Protein AF-T2IRB4-F1 (afdb_monomer_lite)

Structure (mmCIF, N/CA/C/O backbone):
data_AF-T2IRB4-F1
#
_entry.id   AF-T2IRB4-F1
#
loop_
_atom_site.group_PDB
_atom_site.id
_atom_site.type_symbol
_atom_site.label_atom_id
_atom_site.label_alt_id
_atom_site.label_comp_id
_atom_site.label_asym_id
_atom_site.label_entity_id
_atom_site.label_seq_id
_atom_site.pdbx_PDB_ins_code
_atom_site.Cartn_x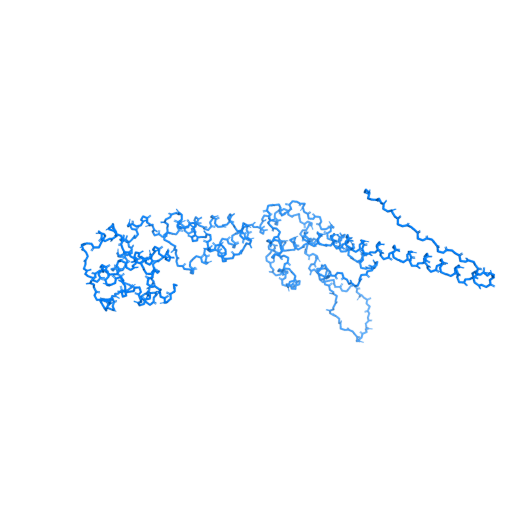
_atom_site.Cartn_y
_atom_site.Cartn_z
_atom_site.occupancy
_atom_site.B_iso_or_equiv
_atom_site.auth_seq_id
_atom_site.auth_comp_id
_atom_site.auth_asym_id
_atom_site.auth_atom_id
_atom_site.pdbx_PDB_model_num
ATOM 1 N N . MET A 1 1 ? -8.806 -12.813 15.612 1.00 79.44 1 MET A N 1
ATOM 2 C CA . MET A 1 1 ? -8.372 -13.465 16.869 1.00 79.44 1 MET A CA 1
ATOM 3 C C . MET A 1 1 ? -8.495 -14.981 16.727 1.00 79.44 1 MET A C 1
ATOM 5 O O . MET A 1 1 ? -9.442 -15.431 16.086 1.00 79.44 1 MET A O 1
ATOM 9 N N . LYS A 1 2 ? -7.554 -15.756 17.284 1.00 84.56 2 LYS A N 1
ATOM 10 C CA . LYS A 1 2 ? -7.584 -17.233 17.298 1.00 84.56 2 LYS A CA 1
ATOM 11 C C . LYS A 1 2 ? -8.842 -17.735 18.023 1.00 84.56 2 LYS A C 1
ATOM 13 O O . LYS A 1 2 ? -9.267 -17.125 19.005 1.00 84.56 2 LYS A O 1
ATOM 18 N N . ARG A 1 3 ? -9.457 -18.814 17.524 1.00 83.25 3 ARG A N 1
ATOM 19 C CA . ARG A 1 3 ? -10.694 -19.387 18.093 1.00 83.25 3 ARG A CA 1
ATOM 20 C C . ARG A 1 3 ? -10.444 -20.410 19.197 1.00 83.25 3 ARG A C 1
ATOM 22 O O . ARG A 1 3 ? -11.225 -20.433 20.138 1.00 83.25 3 ARG A O 1
ATOM 29 N N . ASN A 1 4 ? -9.359 -21.172 19.096 1.00 85.19 4 ASN A N 1
ATOM 30 C CA . ASN A 1 4 ? -9.004 -22.223 20.047 1.00 85.19 4 ASN A CA 1
ATOM 31 C C . ASN A 1 4 ? -7.790 -21.768 20.852 1.00 85.19 4 ASN A C 1
ATOM 33 O O . ASN A 1 4 ? -6.788 -21.380 20.248 1.00 85.19 4 ASN A O 1
ATOM 37 N N . TRP A 1 5 ? -7.875 -21.812 22.176 1.00 90.62 5 TRP A N 1
ATOM 38 C CA . TRP A 1 5 ? -6.824 -21.319 23.066 1.00 90.62 5 TRP A CA 1
ATOM 39 C C . TRP A 1 5 ? -6.248 -22.446 23.908 1.00 90.62 5 TRP A C 1
ATOM 41 O O . TRP A 1 5 ? -6.998 -23.259 24.444 1.00 90.62 5 TRP A O 1
ATOM 51 N N . GLN A 1 6 ? -4.922 -22.488 24.034 1.00 90.25 6 GLN A N 1
ATOM 52 C CA . GLN A 1 6 ? -4.288 -23.408 24.976 1.00 90.25 6 GLN A CA 1
ATOM 53 C C . GLN A 1 6 ? -4.343 -22.832 26.401 1.00 90.25 6 GLN A C 1
ATOM 55 O O . GLN A 1 6 ? -4.357 -21.608 26.559 1.00 90.25 6 GLN A O 1
ATOM 60 N N . PRO A 1 7 ? -4.361 -23.674 27.452 1.00 88.06 7 PRO A N 1
ATOM 61 C CA . PRO A 1 7 ? -4.418 -23.201 28.837 1.00 88.06 7 PRO A CA 1
ATOM 62 C C . PRO A 1 7 ? -3.296 -22.218 29.198 1.00 88.06 7 PRO A C 1
ATOM 64 O O . PRO A 1 7 ? -3.544 -21.227 29.878 1.00 88.06 7 PRO A O 1
ATOM 67 N N . GLU A 1 8 ? -2.083 -22.455 28.701 1.00 90.69 8 GLU A N 1
ATOM 68 C CA . GLU A 1 8 ? -0.916 -21.589 28.918 1.00 90.69 8 GLU A CA 1
ATOM 69 C C . GLU A 1 8 ? -1.112 -20.199 28.290 1.00 90.69 8 GLU A C 1
ATOM 71 O O . GLU A 1 8 ? -0.920 -19.188 28.963 1.00 90.69 8 GLU A O 1
ATOM 76 N N . GLU A 1 9 ? -1.608 -20.138 27.046 1.00 89.69 9 GLU A N 1
ATOM 77 C CA . GLU A 1 9 ? -1.926 -18.879 26.348 1.00 89.69 9 GLU A CA 1
ATOM 78 C C . GLU A 1 9 ? -3.025 -18.082 27.085 1.00 89.69 9 GLU A C 1
ATOM 80 O O . GLU A 1 9 ? -3.014 -16.847 27.106 1.00 89.69 9 GLU A O 1
ATOM 85 N N . LEU A 1 10 ? -3.996 -18.779 27.694 1.00 90.81 10 LEU A N 1
ATOM 86 C CA . LEU A 1 10 ? -5.039 -18.150 28.512 1.00 90.81 10 LEU A CA 1
ATOM 87 C C . LEU A 1 10 ? -4.451 -17.512 29.770 1.00 90.81 10 LEU A C 1
ATOM 89 O O . LEU A 1 10 ? -4.799 -16.378 30.101 1.00 90.81 10 LEU A O 1
ATOM 93 N N . ILE A 1 11 ? -3.543 -18.214 30.444 1.00 91.38 11 ILE A N 1
ATOM 94 C CA . ILE A 1 11 ? -2.876 -17.700 31.640 1.00 91.38 11 ILE A CA 1
ATOM 95 C C . ILE A 1 11 ? -2.035 -16.468 31.292 1.00 91.38 11 ILE A C 1
ATOM 97 O O . ILE A 1 11 ? -2.128 -15.457 31.989 1.00 91.38 11 ILE A O 1
ATOM 101 N N . GLU A 1 12 ? -1.271 -16.513 30.203 1.00 91.12 12 GLU A N 1
ATOM 102 C CA . GLU A 1 12 ? -0.386 -15.417 29.808 1.00 91.12 12 GLU A CA 1
ATOM 103 C C . GLU A 1 12 ? -1.153 -14.139 29.435 1.00 91.12 12 GLU A C 1
ATOM 105 O O . GLU A 1 12 ? -0.808 -13.044 29.882 1.00 91.12 12 GLU A O 1
ATOM 110 N N . HIS A 1 13 ? -2.216 -14.258 28.634 1.00 91.75 13 HIS A N 1
ATOM 111 C CA . HIS A 1 13 ? -2.860 -13.087 28.028 1.00 91.75 13 HIS A CA 1
ATOM 112 C C . HIS A 1 13 ? -4.183 -12.667 28.683 1.00 91.75 13 HIS A C 1
ATOM 114 O O . HIS A 1 13 ? -4.606 -11.522 28.513 1.00 91.75 13 HIS A O 1
ATOM 120 N N . TRP A 1 14 ? -4.851 -13.552 29.431 1.00 93.12 14 TRP A N 1
ATOM 121 C CA . TRP A 1 14 ? -6.215 -13.316 29.931 1.00 93.12 14 TRP A CA 1
ATOM 122 C C . TRP A 1 14 ? -6.328 -13.278 31.456 1.00 93.12 14 TRP A C 1
ATOM 124 O O . TRP A 1 14 ? -7.401 -12.957 31.975 1.00 93.12 14 TRP A O 1
ATOM 134 N N . THR A 1 15 ? -5.237 -13.528 32.184 1.00 93.50 15 THR A N 1
ATOM 135 C CA . THR A 1 15 ? -5.197 -13.360 33.644 1.00 93.50 15 THR A CA 1
ATOM 136 C C . THR A 1 15 ? -5.233 -11.883 34.023 1.00 93.50 15 THR A C 1
ATOM 138 O O . THR A 1 15 ? -4.501 -11.066 33.461 1.00 93.50 15 THR A O 1
ATOM 141 N N . LEU A 1 16 ? -6.089 -11.532 34.985 1.00 93.19 16 LEU A N 1
ATOM 142 C CA . LEU A 1 16 ? -6.222 -10.169 35.500 1.00 93.19 16 LEU A CA 1
ATOM 143 C C . LEU A 1 16 ? -5.198 -9.906 36.609 1.00 93.19 16 LEU A C 1
ATOM 145 O O . LEU A 1 16 ? -5.110 -10.681 37.561 1.00 93.19 16 LEU A O 1
ATOM 149 N N . ILE A 1 17 ? -4.470 -8.796 36.513 1.00 93.50 17 ILE A N 1
ATOM 150 C CA . ILE A 1 17 ? -3.547 -8.349 37.571 1.00 93.50 17 ILE A CA 1
ATOM 151 C C . ILE A 1 17 ? -4.295 -7.534 38.648 1.00 93.50 17 ILE A C 1
ATOM 153 O O . ILE A 1 17 ? -5.414 -7.075 38.398 1.00 93.50 17 ILE A O 1
ATOM 157 N N . PRO A 1 18 ? -3.712 -7.305 39.843 1.00 92.69 18 PRO A N 1
ATOM 158 C CA . PRO A 1 18 ? -4.410 -6.639 40.949 1.00 92.69 18 PRO A CA 1
ATOM 159 C C . PRO A 1 18 ? -5.009 -5.270 40.596 1.00 92.69 18 PRO A C 1
ATOM 161 O O . PRO A 1 18 ? -6.177 -5.020 40.879 1.00 92.69 18 PRO A O 1
ATOM 164 N N . THR A 1 19 ? -4.267 -4.425 39.877 1.00 93.19 19 THR A N 1
ATOM 165 C CA . THR A 1 19 ? -4.744 -3.096 39.450 1.00 93.19 19 THR A CA 1
ATOM 166 C C . THR A 1 19 ? -5.935 -3.168 38.488 1.00 93.19 19 THR A C 1
ATOM 168 O O . THR A 1 19 ? -6.796 -2.289 38.481 1.00 93.19 19 THR A O 1
ATOM 171 N N . GLU A 1 20 ? -6.025 -4.230 37.686 1.00 93.81 20 GLU A N 1
ATOM 172 C CA . GLU A 1 20 ? -7.163 -4.476 36.798 1.00 93.81 20 GLU A CA 1
ATOM 173 C C . GLU A 1 20 ? -8.372 -5.006 37.572 1.00 93.81 20 GLU A C 1
ATOM 175 O O . GLU A 1 20 ? -9.506 -4.688 37.224 1.00 93.81 20 GLU A O 1
ATOM 180 N N . LEU A 1 21 ? -8.159 -5.784 38.638 1.00 92.00 21 LEU A N 1
ATOM 181 C CA . LEU A 1 21 ? -9.235 -6.215 39.535 1.00 92.00 21 LEU A CA 1
ATOM 182 C C . LEU A 1 21 ? -9.823 -5.030 40.311 1.00 92.00 21 LEU A C 1
ATOM 184 O O . LEU A 1 21 ? -11.048 -4.952 40.467 1.00 92.00 21 LEU A O 1
ATOM 188 N N . ASP A 1 22 ? -8.987 -4.071 40.714 1.00 91.94 22 ASP A N 1
ATOM 189 C CA . ASP A 1 22 ? -9.421 -2.843 41.388 1.00 91.94 22 ASP A CA 1
ATOM 190 C C . ASP A 1 22 ? -10.411 -2.039 40.535 1.00 91.94 22 ASP A C 1
ATOM 192 O O . ASP A 1 22 ? -11.426 -1.557 41.054 1.00 91.94 22 ASP A O 1
ATOM 196 N N . LEU A 1 23 ? -10.207 -2.002 39.209 1.00 91.75 23 LEU A N 1
ATOM 197 C CA . LEU A 1 23 ? -11.120 -1.382 38.236 1.00 91.75 23 LEU A CA 1
ATOM 198 C C . LEU A 1 23 ? -12.553 -1.955 38.305 1.00 91.75 23 LEU A C 1
ATOM 200 O O . LEU A 1 23 ? -13.530 -1.277 37.962 1.00 91.75 23 LEU A O 1
ATOM 204 N N . LEU A 1 24 ? -12.702 -3.207 38.749 1.00 92.44 24 LEU A N 1
ATOM 205 C CA . LEU A 1 24 ? -13.951 -3.975 38.721 1.00 92.44 24 LEU A CA 1
ATOM 206 C C . LEU A 1 24 ? -14.708 -3.969 40.062 1.00 92.44 24 LEU A C 1
ATOM 208 O O . LEU A 1 24 ? -15.904 -4.288 40.095 1.00 92.44 24 LEU A O 1
ATOM 212 N N . THR A 1 25 ? -14.056 -3.588 41.164 1.00 85.12 25 THR A N 1
ATOM 213 C CA . THR A 1 25 ? -14.563 -3.715 42.549 1.00 85.12 25 THR A CA 1
ATOM 214 C C . THR A 1 25 ? -15.982 -3.168 42.751 1.00 85.12 25 THR A C 1
ATOM 216 O O . THR A 1 25 ? -16.830 -3.840 43.339 1.00 85.12 25 THR A O 1
ATOM 219 N N . ARG A 1 26 ? -16.311 -2.003 42.183 1.00 84.50 26 ARG A N 1
ATOM 220 C CA . ARG A 1 26 ? -17.618 -1.330 42.364 1.00 84.50 26 ARG A CA 1
ATOM 221 C C . ARG A 1 26 ? -18.675 -1.658 41.297 1.00 84.50 26 ARG A C 1
ATOM 223 O O . ARG A 1 26 ? -19.679 -0.959 41.189 1.00 84.50 26 ARG A O 1
ATOM 230 N N . LYS A 1 27 ? -18.454 -2.672 40.454 1.00 87.69 27 LYS A N 1
ATOM 231 C CA . LYS A 1 27 ? -19.347 -3.005 39.324 1.00 87.69 27 LYS A CA 1
ATOM 232 C C . LYS A 1 27 ? -20.204 -4.244 39.611 1.00 87.69 27 LYS A C 1
ATOM 234 O O . LYS A 1 27 ? -19.816 -5.106 40.393 1.00 87.69 27 LYS A O 1
ATOM 239 N N . THR A 1 28 ? -21.363 -4.358 38.957 1.00 88.62 28 THR A N 1
ATOM 240 C CA . THR A 1 28 ? -22.210 -5.566 39.013 1.00 88.62 28 THR A CA 1
ATOM 241 C C . THR A 1 28 ? -21.501 -6.761 38.372 1.00 88.62 28 THR A C 1
ATOM 243 O O . THR A 1 28 ? -20.647 -6.574 37.508 1.00 88.62 28 THR A O 1
ATOM 246 N N . LYS A 1 29 ? -21.875 -7.998 38.733 1.00 88.44 29 LYS A N 1
ATOM 247 C CA . LYS A 1 29 ? -21.246 -9.228 38.202 1.00 88.44 29 LYS A CA 1
ATOM 248 C C . LYS A 1 29 ? -21.148 -9.237 36.666 1.00 88.44 29 LYS A C 1
ATOM 250 O O . LYS A 1 29 ? -20.079 -9.500 36.127 1.00 88.44 29 LYS A O 1
ATOM 255 N N . THR A 1 30 ? -22.229 -8.875 35.969 1.00 90.75 30 THR A N 1
ATOM 256 C CA . THR A 1 30 ? -22.253 -8.779 34.498 1.00 90.75 30 THR A CA 1
ATOM 257 C C . THR A 1 30 ? -21.289 -7.713 33.976 1.00 90.75 30 THR A C 1
ATOM 259 O O . THR A 1 30 ? -20.533 -7.967 33.042 1.00 90.75 30 THR A O 1
ATOM 262 N N . ASN A 1 31 ? -21.275 -6.527 34.592 1.00 92.12 31 ASN A N 1
ATOM 263 C CA . ASN A 1 31 ? -20.411 -5.433 34.154 1.00 92.12 31 ASN A CA 1
ATOM 264 C C . ASN A 1 31 ? -18.933 -5.741 34.413 1.00 92.12 31 ASN A C 1
ATOM 266 O O . ASN A 1 31 ? -18.106 -5.393 33.577 1.00 92.12 31 ASN A O 1
ATOM 270 N N . ARG A 1 32 ? -18.604 -6.428 35.518 1.00 93.38 32 ARG A N 1
ATOM 271 C CA . ARG A 1 32 ? -17.237 -6.895 35.801 1.00 93.38 32 ARG A CA 1
ATOM 272 C C . ARG A 1 32 ? -16.719 -7.786 34.677 1.00 93.38 32 ARG A C 1
ATOM 274 O O . ARG A 1 32 ? -15.649 -7.521 34.147 1.00 93.38 32 ARG A O 1
ATOM 281 N N . LEU A 1 33 ? -17.515 -8.784 34.282 1.00 94.06 33 LEU A N 1
ATOM 282 C CA . LEU A 1 33 ? -17.158 -9.707 33.206 1.00 94.06 33 LEU A CA 1
ATOM 283 C C . LEU A 1 33 ? -16.958 -8.975 31.873 1.00 94.06 33 LEU A C 1
ATOM 285 O O . LEU A 1 33 ? -15.946 -9.173 31.211 1.00 94.06 33 LEU A O 1
ATOM 289 N N . VAL A 1 34 ? -17.886 -8.091 31.493 1.00 94.19 34 VAL A N 1
ATOM 290 C CA . VAL A 1 34 ? -17.777 -7.344 30.230 1.00 94.19 34 VAL A CA 1
ATOM 291 C C . VAL A 1 34 ? -16.566 -6.411 30.228 1.00 94.19 34 VAL A C 1
ATOM 293 O O . VAL A 1 34 ? -15.823 -6.408 29.255 1.00 94.19 34 VAL A O 1
ATOM 296 N N . ILE A 1 35 ? -16.341 -5.634 31.292 1.00 95.19 35 ILE A N 1
ATOM 297 C CA . ILE A 1 35 ? -15.205 -4.700 31.361 1.00 95.19 35 ILE A CA 1
ATOM 298 C C . ILE A 1 35 ? -13.875 -5.463 31.326 1.00 95.19 35 ILE A C 1
ATOM 300 O O . ILE A 1 35 ? -12.984 -5.061 30.584 1.00 95.19 35 ILE A O 1
ATOM 304 N N . ALA A 1 36 ? -13.758 -6.582 32.049 1.00 95.75 36 ALA A N 1
ATOM 305 C CA . ALA A 1 36 ? -12.565 -7.428 32.019 1.00 95.75 36 ALA A CA 1
ATOM 306 C C . ALA A 1 36 ? -12.274 -7.976 30.615 1.00 95.75 36 ALA A C 1
ATOM 308 O O . ALA A 1 36 ? -11.143 -7.899 30.141 1.00 95.75 36 ALA A O 1
ATOM 309 N N . LEU A 1 37 ? -13.304 -8.472 29.921 1.00 95.38 37 LEU A N 1
ATOM 310 C CA . LEU A 1 37 ? -13.160 -8.959 28.550 1.00 95.38 37 LEU A CA 1
ATOM 311 C C . LEU A 1 37 ? -12.756 -7.843 27.589 1.00 95.38 37 LEU A C 1
ATOM 313 O O . LEU A 1 37 ? -11.878 -8.059 26.764 1.00 95.38 37 LEU A O 1
ATOM 317 N N . LEU A 1 38 ? -13.355 -6.652 27.695 1.00 95.25 38 LEU A N 1
ATOM 318 C CA . LEU A 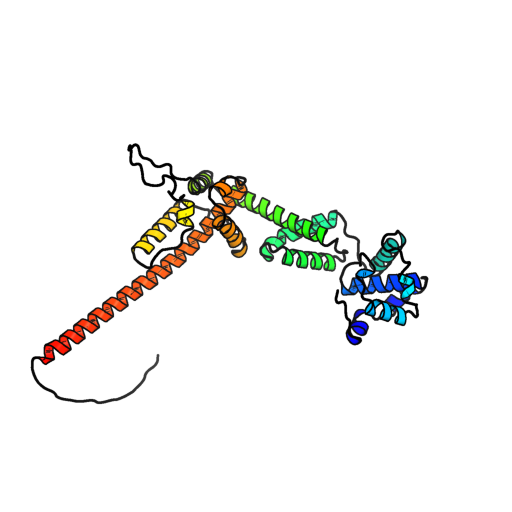1 38 ? -12.971 -5.505 26.868 1.00 95.25 38 LEU A CA 1
ATOM 319 C C . LEU A 1 38 ? -11.522 -5.090 27.111 1.00 95.25 38 LEU A C 1
ATOM 321 O O . LEU A 1 38 ? -10.818 -4.798 26.151 1.00 95.25 38 LEU A O 1
ATOM 325 N N . LEU A 1 39 ? -11.091 -5.071 28.372 1.00 95.88 39 LEU A N 1
ATOM 326 C CA . LEU A 1 39 ? -9.729 -4.725 28.758 1.00 95.88 39 LEU A CA 1
ATOM 327 C C . LEU A 1 39 ? -8.717 -5.705 28.162 1.00 95.88 39 LEU A C 1
ATOM 329 O O . LEU A 1 39 ? -7.816 -5.280 27.442 1.00 95.88 39 LEU A O 1
ATOM 333 N N . LYS A 1 40 ? -8.898 -7.008 28.403 1.00 95.62 40 LYS A N 1
ATOM 334 C CA . LYS A 1 40 ? -7.983 -8.040 27.896 1.00 95.62 40 LYS A CA 1
ATOM 335 C C . LYS A 1 40 ? -8.010 -8.158 26.382 1.00 95.62 40 LYS A C 1
ATOM 337 O O . LYS A 1 40 ? -6.961 -8.243 25.752 1.00 95.62 40 LYS A O 1
ATOM 342 N N . TYR A 1 41 ? -9.192 -8.054 25.780 1.00 94.88 41 TYR A N 1
ATOM 343 C CA . TYR A 1 41 ? -9.311 -8.028 24.328 1.00 94.88 41 TYR A CA 1
ATOM 344 C C . TYR A 1 41 ? -8.570 -6.833 23.729 1.00 94.88 41 TYR A C 1
ATOM 346 O O . TYR A 1 41 ? -7.844 -7.001 22.755 1.00 94.88 41 TYR A O 1
ATOM 354 N N . PHE A 1 42 ? -8.694 -5.643 24.324 1.00 93.31 42 PHE A N 1
ATOM 355 C CA . PHE A 1 42 ? -7.965 -4.471 23.852 1.00 93.31 42 PHE A CA 1
ATOM 356 C C . PHE A 1 42 ? -6.448 -4.648 24.010 1.00 93.31 42 PHE A C 1
ATOM 358 O O . PHE A 1 42 ? -5.710 -4.350 23.079 1.00 93.31 42 PHE A O 1
ATOM 365 N N . GLN A 1 43 ? -5.971 -5.156 25.150 1.00 92.44 43 GLN A N 1
ATOM 366 C CA . GLN A 1 43 ? -4.540 -5.402 25.374 1.00 92.44 43 GLN A CA 1
ATOM 367 C C . GLN A 1 43 ? -3.948 -6.402 24.366 1.00 92.44 43 GLN A C 1
ATOM 369 O O . GLN A 1 43 ? -2.818 -6.211 23.925 1.00 92.44 43 GLN A O 1
ATOM 374 N N . TYR A 1 44 ? -4.712 -7.431 23.982 1.00 91.81 44 TYR A N 1
ATOM 375 C CA . TYR A 1 44 ? -4.260 -8.464 23.047 1.00 91.81 44 TYR A CA 1
ATOM 376 C C . TYR A 1 44 ? -4.400 -8.054 21.569 1.00 91.81 44 TYR A C 1
ATOM 378 O O . TYR A 1 44 ? -3.488 -8.267 20.776 1.00 91.81 44 TYR A O 1
ATOM 386 N N . VAL A 1 45 ? -5.541 -7.475 21.179 1.00 89.19 45 VAL A N 1
ATOM 387 C CA . VAL A 1 45 ? -5.883 -7.189 19.769 1.00 89.19 45 VAL A CA 1
ATOM 388 C C . VAL A 1 45 ? -5.579 -5.739 19.369 1.00 89.19 45 VAL A C 1
ATOM 390 O O . VAL A 1 45 ? -5.313 -5.463 18.202 1.00 89.19 45 VAL A O 1
ATOM 393 N N . GLY A 1 46 ? -5.617 -4.798 20.315 1.00 88.56 46 GLY A N 1
ATOM 394 C CA . GLY A 1 46 ? -5.368 -3.370 20.080 1.00 88.56 46 GLY A CA 1
ATOM 395 C C . GLY A 1 46 ? -6.598 -2.539 19.693 1.00 88.56 46 GLY A C 1
ATOM 396 O O . GLY A 1 46 ? -6.458 -1.350 19.428 1.00 88.56 46 GLY A O 1
ATOM 397 N N . HIS A 1 47 ? -7.798 -3.125 19.661 1.00 89.62 47 HIS A N 1
ATOM 398 C CA . HIS A 1 47 ? -9.069 -2.414 19.466 1.00 89.62 47 HIS A CA 1
ATOM 399 C C . HIS A 1 47 ? -10.203 -3.105 20.231 1.00 89.62 47 HIS A C 1
ATOM 401 O O . HIS A 1 47 ? -10.057 -4.246 20.665 1.00 89.62 47 HIS A O 1
ATOM 407 N N . PHE A 1 48 ? -11.359 -2.453 20.394 1.00 91.81 48 PHE A N 1
ATOM 408 C CA . PHE A 1 48 ? -12.513 -3.093 21.037 1.00 91.81 48 PHE A CA 1
ATOM 409 C C . PHE A 1 48 ? -13.251 -4.061 20.098 1.00 91.81 48 PHE A C 1
ATOM 411 O O . PHE A 1 48 ? -13.338 -3.795 18.896 1.00 91.81 48 PHE A O 1
ATOM 418 N N . PRO A 1 49 ? -13.860 -5.137 20.631 1.00 91.19 49 PRO A N 1
ATOM 419 C CA . PRO A 1 49 ? -14.726 -6.006 19.847 1.00 91.19 49 PRO A CA 1
ATOM 420 C C . PRO A 1 49 ? -16.032 -5.280 19.495 1.00 91.19 49 PRO A C 1
ATOM 422 O O . PRO A 1 49 ? -16.588 -4.521 20.308 1.00 91.19 49 PRO A O 1
ATOM 425 N N . THR A 1 50 ? -16.551 -5.518 18.290 1.00 86.75 50 THR A N 1
ATOM 426 C CA . THR A 1 50 ? -17.831 -4.945 17.835 1.00 86.75 50 THR A CA 1
ATOM 427 C C . THR A 1 50 ? -19.030 -5.774 18.284 1.00 86.75 50 THR A C 1
ATOM 429 O O . THR A 1 50 ? -20.128 -5.240 18.460 1.00 86.75 50 THR A O 1
ATOM 432 N N . SER A 1 51 ? -18.822 -7.070 18.518 1.00 88.38 51 SER A N 1
ATOM 433 C CA . SER A 1 51 ? -19.856 -8.000 18.962 1.00 88.38 51 SER A CA 1
ATOM 434 C C . SER A 1 51 ? -19.297 -9.091 19.877 1.00 88.38 51 SER A C 1
ATOM 436 O O . SER A 1 51 ? -18.102 -9.383 19.869 1.00 88.38 51 SER A O 1
ATOM 438 N N . LYS A 1 52 ? -20.188 -9.763 20.618 1.00 89.38 52 LYS A N 1
ATOM 439 C CA . LYS A 1 52 ? -19.846 -10.957 21.409 1.00 89.38 52 LYS A CA 1
ATOM 440 C C . LYS A 1 52 ? -19.162 -12.041 20.564 1.00 89.38 52 LYS A C 1
ATOM 442 O O . LYS A 1 52 ? -18.308 -12.752 21.075 1.00 89.38 52 LYS A O 1
ATOM 447 N N . ALA A 1 53 ? -19.544 -12.179 19.292 1.00 88.94 53 ALA A N 1
ATOM 448 C CA . ALA A 1 53 ? -19.075 -13.251 18.416 1.00 88.94 53 ALA A CA 1
ATOM 449 C C . ALA A 1 53 ? -17.570 -13.184 18.114 1.00 88.94 53 ALA A C 1
ATOM 451 O O . ALA A 1 53 ? -17.000 -14.174 17.660 1.00 88.94 53 ALA A O 1
ATOM 452 N N . GLU A 1 54 ? -16.913 -12.052 18.362 1.00 90.50 54 GLU A N 1
ATOM 453 C CA . GLU A 1 54 ? -15.457 -11.919 18.236 1.00 90.50 54 GLU A CA 1
ATOM 454 C C . GLU A 1 54 ? -14.698 -12.528 19.421 1.00 90.50 54 GLU A C 1
ATOM 456 O O . GLU A 1 54 ? -13.535 -12.890 19.268 1.00 90.50 54 GLU A O 1
ATOM 461 N N . ILE A 1 55 ? -15.352 -12.689 20.575 1.00 91.56 55 ILE A N 1
ATOM 462 C CA . ILE A 1 55 ? -14.746 -13.226 21.795 1.00 91.56 55 ILE A CA 1
ATOM 463 C C . ILE A 1 55 ? -14.908 -14.756 21.798 1.00 91.56 55 ILE A C 1
ATOM 465 O O . ILE A 1 55 ? -16.043 -15.244 21.808 1.00 91.56 55 ILE A O 1
ATOM 469 N N . PRO A 1 56 ? -13.813 -15.540 21.785 1.00 93.00 56 PRO A N 1
ATOM 470 C CA . PRO A 1 56 ? -13.885 -16.997 21.856 1.00 93.00 56 PRO A CA 1
ATOM 471 C C . PRO A 1 56 ? -14.520 -17.497 23.156 1.00 93.00 56 PRO A C 1
ATOM 473 O O . PRO A 1 56 ? -14.404 -16.867 24.209 1.00 93.00 56 PRO A O 1
ATOM 476 N N . ARG A 1 57 ? -15.176 -18.661 23.089 1.00 91.88 57 ARG A N 1
ATOM 477 C CA . ARG A 1 57 ? -15.852 -19.252 24.252 1.00 91.88 57 ARG A CA 1
ATOM 478 C C . ARG A 1 57 ? -14.864 -19.613 25.360 1.00 91.88 57 ARG A C 1
ATOM 480 O O . ARG A 1 57 ? -15.170 -19.346 26.515 1.00 91.88 57 ARG A O 1
ATOM 487 N N . ASP A 1 58 ? -13.690 -20.128 25.005 1.00 92.88 58 ASP A N 1
ATOM 488 C CA . ASP A 1 58 ? -12.639 -20.515 25.957 1.00 92.88 58 ASP A CA 1
ATOM 489 C C . ASP A 1 58 ? -12.203 -19.320 26.811 1.00 92.88 58 ASP A C 1
ATOM 491 O O . ASP A 1 58 ? -12.210 -19.380 28.039 1.00 92.88 58 ASP A O 1
ATOM 495 N N . VAL A 1 59 ? -11.947 -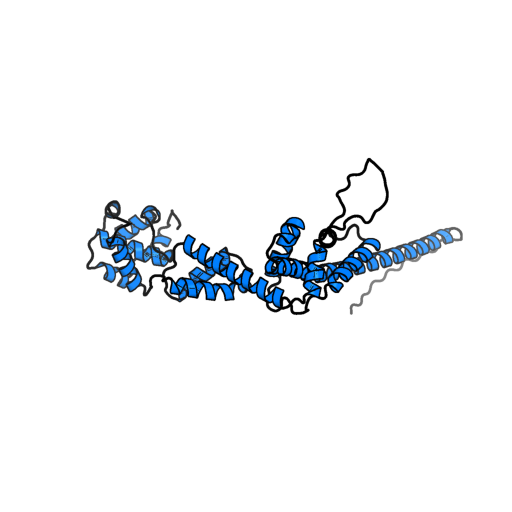18.186 26.153 1.00 93.62 59 VAL A N 1
ATOM 496 C CA . VAL A 1 59 ? -11.615 -16.907 26.790 1.00 93.62 59 VAL A CA 1
ATOM 497 C C . VAL A 1 59 ? -12.744 -16.427 27.704 1.00 93.62 59 VAL A C 1
ATOM 499 O O . VAL A 1 59 ? -12.502 -16.042 28.848 1.00 93.62 59 VAL A O 1
ATOM 502 N N . LEU A 1 60 ? -13.992 -16.470 27.221 1.00 94.00 60 LEU A N 1
ATOM 503 C CA . LEU A 1 60 ? -15.162 -16.091 28.015 1.00 94.00 60 LEU A CA 1
ATOM 504 C C . LEU A 1 60 ? -15.283 -16.951 29.280 1.00 94.00 60 LEU A C 1
ATOM 506 O O . LEU A 1 60 ? -15.488 -16.407 30.363 1.00 94.00 60 LEU A O 1
ATOM 510 N N . CYS A 1 61 ? -15.166 -18.273 29.149 1.00 93.94 61 CYS A N 1
ATOM 511 C CA . CYS A 1 61 ? -15.256 -19.217 30.260 1.00 93.94 61 CYS A CA 1
ATOM 512 C C . CYS A 1 61 ? -14.124 -19.009 31.272 1.00 93.94 61 CYS A C 1
ATOM 514 O O . CYS A 1 61 ? -14.394 -18.946 32.471 1.00 93.94 61 CYS A O 1
ATOM 516 N N . TYR A 1 62 ? -12.893 -18.822 30.797 1.00 95.00 62 TYR A N 1
ATOM 517 C CA . TYR A 1 62 ? -11.724 -18.590 31.640 1.00 95.00 62 TYR A CA 1
ATOM 518 C C . TYR A 1 62 ? -11.854 -17.311 32.483 1.00 95.00 62 TYR A C 1
ATOM 520 O O . TYR A 1 62 ? -11.779 -17.353 33.713 1.00 95.00 62 TYR A O 1
ATOM 528 N N . VAL A 1 63 ? -12.152 -16.169 31.852 1.00 94.75 63 VAL A N 1
ATOM 529 C CA . VAL A 1 63 ? -12.308 -14.886 32.565 1.00 94.75 63 VAL A CA 1
ATOM 530 C C . VAL A 1 63 ? -13.522 -14.912 33.504 1.00 94.75 63 VAL A C 1
ATOM 532 O O . VAL A 1 63 ? -13.480 -14.355 34.604 1.00 94.75 63 VAL A O 1
ATOM 535 N N . ALA A 1 64 ? -14.607 -15.588 33.113 1.00 94.69 64 ALA A N 1
ATOM 536 C CA . ALA A 1 64 ? -15.778 -15.775 33.966 1.00 94.69 64 ALA A CA 1
ATOM 537 C C . ALA A 1 64 ? -15.448 -16.584 35.233 1.00 94.69 64 ALA A C 1
ATOM 539 O O . ALA A 1 64 ? -15.885 -16.208 36.326 1.00 94.69 64 ALA A O 1
ATOM 540 N N . GLN A 1 65 ? -14.624 -17.629 35.108 1.00 94.62 65 GLN A N 1
ATOM 541 C CA . GLN A 1 65 ? -14.141 -18.424 36.235 1.00 94.62 65 GLN A CA 1
ATOM 542 C C . GLN A 1 65 ? -13.272 -17.592 37.187 1.00 94.62 65 GLN A C 1
ATOM 544 O O . GLN A 1 65 ? -13.524 -17.615 38.394 1.00 94.62 65 GLN A O 1
ATOM 549 N N . LEU A 1 66 ? -12.330 -16.794 36.665 1.00 93.31 66 LEU A N 1
ATOM 550 C CA . LEU A 1 66 ? -11.500 -15.887 37.475 1.00 93.31 66 LEU A CA 1
ATOM 551 C C . LEU A 1 66 ? -12.348 -14.921 38.315 1.00 93.31 66 LEU A C 1
ATOM 553 O O . LEU A 1 66 ? -12.064 -14.677 39.486 1.00 93.31 66 LEU A O 1
ATOM 557 N N . LEU A 1 67 ? -13.432 -14.403 37.734 1.00 93.00 67 LEU A N 1
ATOM 558 C CA . LEU A 1 67 ? -14.329 -13.454 38.397 1.00 93.00 67 LEU A CA 1
ATOM 559 C C . LEU A 1 67 ? -15.441 -14.122 39.221 1.00 93.00 67 LEU A C 1
ATOM 561 O O . LEU A 1 67 ? -16.229 -13.414 39.855 1.00 93.00 67 LEU A O 1
ATOM 565 N N . LYS A 1 68 ? -15.524 -15.461 39.221 1.00 92.88 68 LYS A N 1
ATOM 566 C CA . LYS A 1 68 ? -16.599 -16.248 39.853 1.00 92.88 68 LYS A CA 1
ATOM 567 C C . LYS A 1 68 ? -17.999 -15.804 39.386 1.00 92.88 68 LYS A C 1
ATOM 569 O O . LYS A 1 68 ? -18.928 -15.637 40.183 1.00 92.88 68 LYS A O 1
ATOM 574 N N . VAL A 1 69 ? -18.150 -15.574 38.079 1.00 92.94 69 VAL A N 1
ATOM 575 C CA . VAL A 1 69 ? -19.405 -15.179 37.413 1.00 92.94 69 VAL A CA 1
ATOM 576 C C . VAL A 1 69 ? -19.801 -16.252 36.396 1.00 92.94 69 VAL A C 1
ATOM 578 O O . VAL A 1 69 ? -18.944 -16.863 35.775 1.00 92.94 69 VAL A O 1
ATOM 581 N N . SER A 1 70 ? -21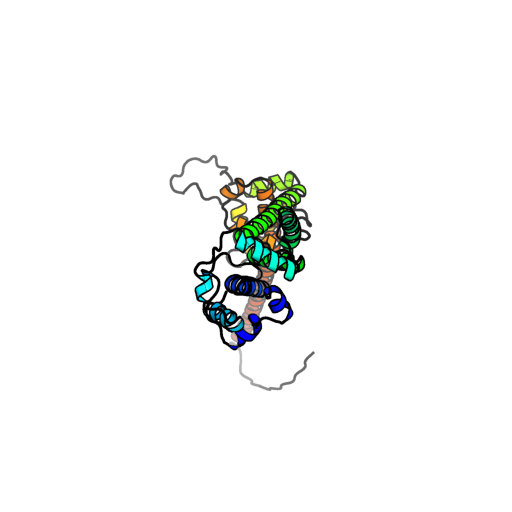.102 -16.487 36.198 1.00 92.88 70 SER A N 1
ATOM 582 C CA . SER A 1 70 ? -21.570 -17.376 35.123 1.00 92.88 70 SER A CA 1
ATOM 583 C C . SER A 1 70 ? -21.347 -16.725 33.743 1.00 92.88 70 SER A C 1
ATOM 585 O O . SER A 1 70 ? -21.732 -15.562 33.563 1.00 92.88 70 SER A O 1
ATOM 587 N N . PRO A 1 71 ? -20.790 -17.453 32.754 1.00 91.81 71 PRO A N 1
ATOM 588 C CA . PRO A 1 71 ? -20.558 -16.930 31.405 1.00 91.81 71 PRO A CA 1
ATOM 589 C C . PRO A 1 71 ? -21.863 -16.563 30.679 1.00 91.81 71 PRO A C 1
ATOM 591 O O . PRO A 1 71 ? -21.869 -15.664 29.838 1.00 91.81 71 PRO A O 1
ATOM 594 N N . ASP A 1 72 ? -22.992 -17.175 31.047 1.00 90.81 72 ASP A N 1
ATOM 595 C CA . ASP A 1 72 ? -24.292 -16.944 30.404 1.00 90.81 72 ASP A CA 1
ATOM 596 C C . ASP A 1 72 ? -24.849 -15.544 30.665 1.00 90.81 72 ASP A C 1
ATOM 598 O O . ASP A 1 72 ? -25.671 -15.037 29.898 1.00 90.81 72 ASP A O 1
ATOM 602 N N . LYS A 1 73 ? -24.355 -14.861 31.706 1.00 85.75 73 LYS A N 1
ATOM 603 C CA . LYS A 1 73 ? -24.743 -13.479 32.024 1.00 85.75 73 LYS A CA 1
ATOM 604 C C . LYS A 1 73 ? -24.436 -12.497 30.893 1.00 85.75 73 LYS A C 1
ATOM 606 O O . LYS A 1 73 ? -25.047 -11.432 30.849 1.00 85.75 73 LYS A O 1
ATOM 611 N N . ILE A 1 74 ? -23.522 -12.834 29.981 1.00 87.19 74 ILE A N 1
ATOM 612 C CA . ILE A 1 74 ? -23.188 -11.984 28.834 1.00 87.19 74 ILE A CA 1
ATOM 613 C C . ILE A 1 74 ? -24.191 -12.110 27.676 1.00 87.19 74 ILE A C 1
ATOM 615 O O . ILE A 1 74 ? -24.201 -11.258 26.789 1.00 87.19 74 ILE A O 1
ATOM 619 N N . ASN A 1 75 ? -25.038 -13.149 27.661 1.00 87.00 75 ASN A N 1
ATOM 620 C CA . ASN A 1 75 ? -25.956 -13.430 26.549 1.00 87.00 75 ASN A CA 1
ATOM 621 C C . ASN A 1 75 ? -27.008 -12.330 26.369 1.00 87.00 75 ASN A C 1
ATOM 623 O O . ASN A 1 75 ? -27.338 -11.980 25.242 1.00 87.00 75 ASN A O 1
ATOM 627 N N . SER A 1 76 ? -27.487 -11.748 27.470 1.00 84.38 76 SER A N 1
ATOM 628 C CA . SER A 1 76 ? -28.468 -10.657 27.464 1.00 84.38 76 SER A CA 1
ATOM 629 C C . SER A 1 76 ? -27.831 -9.262 27.392 1.00 84.38 76 SER A C 1
ATOM 631 O O . SER A 1 76 ? -28.527 -8.258 27.531 1.00 84.38 76 SER A O 1
ATOM 633 N N . TYR A 1 77 ? -26.505 -9.167 27.247 1.00 87.81 77 TYR A N 1
ATOM 634 C CA . TYR A 1 77 ? -25.806 -7.885 27.253 1.00 87.81 77 TYR A CA 1
ATOM 635 C C . TYR A 1 77 ? -25.945 -7.160 25.906 1.00 87.81 77 TYR A C 1
ATOM 637 O O . TYR A 1 77 ? -25.686 -7.730 24.847 1.00 87.81 77 TYR A O 1
ATOM 645 N N . ASN A 1 78 ? -26.301 -5.872 25.939 1.00 88.56 78 ASN A N 1
ATOM 646 C CA . ASN A 1 78 ? -26.435 -5.055 24.734 1.00 88.56 78 ASN A CA 1
ATOM 647 C C . ASN A 1 78 ? -25.083 -4.463 24.286 1.00 88.56 78 ASN A C 1
ATOM 649 O O . ASN A 1 78 ? -24.578 -3.502 24.871 1.00 88.56 78 ASN A O 1
ATOM 653 N N . TRP A 1 79 ? -24.550 -4.987 23.180 1.00 88.25 79 TRP A N 1
ATOM 654 C CA . TRP A 1 79 ? -23.278 -4.578 22.567 1.00 88.25 79 TRP A CA 1
ATOM 655 C C . TRP A 1 79 ? -23.350 -3.314 21.697 1.00 88.25 79 TRP A C 1
ATOM 657 O O . TRP A 1 79 ? -22.327 -2.869 21.183 1.00 88.25 79 TRP A O 1
ATOM 667 N N . ARG A 1 80 ? -24.534 -2.711 21.531 1.00 85.31 80 ARG A N 1
ATOM 668 C CA . ARG A 1 80 ? -24.754 -1.513 20.696 1.00 85.31 80 ARG A CA 1
ATOM 669 C C . ARG A 1 80 ? -25.368 -0.331 21.468 1.00 85.31 80 ARG A C 1
ATOM 671 O O . ARG A 1 80 ? -25.832 0.629 20.863 1.00 85.31 80 ARG A O 1
ATOM 678 N N . GLY A 1 81 ? -25.365 -0.377 22.803 1.00 88.94 81 GLY A N 1
ATOM 679 C CA . GLY A 1 81 ? -26.001 0.628 23.669 1.00 88.94 81 GLY A CA 1
ATOM 680 C C . GLY A 1 81 ? -25.076 1.705 24.260 1.00 88.94 81 GLY A C 1
ATOM 681 O O . GLY A 1 81 ? -23.874 1.759 24.008 1.00 88.94 81 GLY A O 1
ATOM 682 N N . ARG A 1 82 ? -25.639 2.562 25.124 1.00 91.00 82 ARG A N 1
ATOM 683 C CA . ARG A 1 82 ? -24.873 3.563 25.899 1.00 91.00 82 ARG A CA 1
ATOM 684 C C . ARG A 1 82 ? -23.947 2.914 26.937 1.00 91.00 82 ARG A C 1
ATOM 686 O O . ARG A 1 82 ? -22.835 3.387 27.144 1.00 91.00 82 ARG A O 1
ATOM 693 N N . THR A 1 83 ? -24.370 1.802 27.538 1.00 92.00 83 THR A N 1
ATOM 694 C CA . THR A 1 83 ? -23.612 1.104 28.590 1.00 92.00 83 THR A CA 1
ATOM 695 C C . THR A 1 83 ? -22.270 0.572 28.089 1.00 92.00 83 THR A C 1
ATOM 697 O O . THR A 1 83 ? -21.259 0.744 28.762 1.00 92.00 83 THR A O 1
ATOM 700 N N . ILE A 1 84 ? -22.223 -0.014 26.886 1.00 92.19 84 ILE A N 1
ATOM 701 C CA . ILE A 1 84 ? -20.964 -0.497 26.301 1.00 92.19 84 ILE A CA 1
ATOM 702 C C . ILE A 1 84 ? -20.016 0.660 25.966 1.00 92.19 84 ILE A C 1
ATOM 704 O O . ILE A 1 84 ? -18.816 0.540 26.192 1.00 92.19 84 ILE A O 1
ATOM 708 N N . LYS A 1 85 ? -20.539 1.810 25.514 1.00 92.38 85 LYS A N 1
ATOM 709 C CA . LYS A 1 85 ? -19.731 3.021 25.293 1.00 92.38 85 LYS A CA 1
ATOM 710 C C . LYS A 1 85 ? -19.104 3.509 26.601 1.00 92.38 85 LYS A C 1
ATOM 712 O O . LYS A 1 85 ? -17.908 3.777 26.634 1.00 92.38 85 LYS A O 1
ATOM 717 N N . ALA A 1 86 ? -19.877 3.533 27.688 1.00 93.62 86 ALA A N 1
ATOM 718 C CA . ALA A 1 86 ? -19.361 3.871 29.013 1.00 93.62 86 ALA A CA 1
ATOM 719 C C . ALA A 1 86 ? -18.287 2.874 29.490 1.00 93.62 86 ALA A C 1
ATOM 721 O O . ALA A 1 86 ? -17.269 3.284 30.038 1.00 93.62 86 ALA A O 1
ATOM 722 N N . HIS A 1 87 ? -18.463 1.571 29.245 1.00 94.62 87 HIS A N 1
ATOM 723 C CA . HIS A 1 87 ? -17.448 0.564 29.577 1.00 94.62 87 HIS A CA 1
ATOM 724 C C . HIS A 1 87 ? -16.161 0.730 28.756 1.00 94.62 87 HIS A C 1
ATOM 726 O O . HIS A 1 87 ? -15.074 0.652 29.323 1.00 94.62 87 HIS A O 1
ATOM 732 N N . ARG A 1 88 ? -16.263 1.016 27.450 1.00 94.38 88 ARG A N 1
ATOM 733 C CA . ARG A 1 88 ? -15.098 1.333 26.606 1.00 94.38 88 ARG A CA 1
ATOM 734 C C . ARG A 1 88 ? -14.364 2.576 27.110 1.00 94.38 88 ARG A C 1
ATOM 736 O O . ARG A 1 88 ? -13.143 2.550 27.195 1.00 94.38 88 ARG A O 1
ATOM 743 N N . ALA A 1 89 ? -15.087 3.617 27.527 1.00 94.12 89 ALA A N 1
ATOM 744 C CA . ALA A 1 89 ? -14.490 4.811 28.129 1.00 94.12 89 ALA A CA 1
ATOM 745 C C . ALA A 1 89 ? -13.735 4.502 29.436 1.00 94.12 89 ALA A C 1
ATOM 747 O O . ALA A 1 89 ? -12.633 5.000 29.633 1.00 94.12 89 ALA A O 1
ATOM 748 N N . ILE A 1 90 ? -14.278 3.627 30.294 1.00 94.56 90 ILE A N 1
ATOM 749 C CA . ILE A 1 90 ? -13.579 3.162 31.505 1.00 94.56 90 ILE A CA 1
ATOM 750 C C . ILE A 1 90 ? -12.257 2.473 31.138 1.00 94.56 90 ILE A C 1
ATOM 752 O O . ILE A 1 90 ? -11.225 2.795 31.720 1.00 94.56 90 ILE A O 1
ATOM 756 N N . VAL A 1 91 ? -12.279 1.553 30.167 1.00 95.44 91 VAL A N 1
ATOM 757 C CA . VAL A 1 91 ? -11.071 0.833 29.728 1.00 95.44 91 VAL A CA 1
ATOM 758 C C . VAL A 1 91 ? -10.048 1.786 29.109 1.00 95.44 91 VAL A C 1
ATOM 760 O O . VAL A 1 91 ? -8.867 1.699 29.427 1.00 95.44 91 VAL A O 1
ATOM 763 N N . ARG A 1 92 ? -10.488 2.734 28.278 1.00 94.62 92 ARG A N 1
ATOM 764 C CA . ARG A 1 92 ? -9.615 3.763 27.699 1.00 94.62 92 ARG A CA 1
ATOM 765 C C . ARG A 1 92 ? -8.926 4.608 28.757 1.00 94.62 92 ARG A C 1
ATOM 767 O O . ARG A 1 92 ? -7.710 4.741 28.713 1.00 94.62 92 ARG A O 1
ATOM 774 N N . ASN A 1 93 ? -9.681 5.105 29.736 1.00 94.94 93 ASN A N 1
ATOM 775 C CA . ASN A 1 93 ? -9.124 5.890 30.835 1.00 94.94 93 ASN A CA 1
ATOM 776 C C . ASN A 1 93 ? -8.102 5.079 31.640 1.00 94.94 93 ASN A C 1
ATOM 778 O O . ASN A 1 93 ? -7.060 5.610 32.005 1.00 94.94 93 ASN A O 1
ATOM 782 N N . PHE A 1 94 ? -8.375 3.792 31.873 1.00 94.94 94 PHE A N 1
ATOM 783 C CA . PHE A 1 94 ? -7.448 2.900 32.568 1.00 94.94 94 PHE A CA 1
ATOM 784 C C . PHE A 1 94 ? -6.150 2.662 31.778 1.00 94.94 94 PHE A C 1
ATOM 786 O O . PHE A 1 94 ? -5.070 2.679 32.357 1.00 94.94 94 PHE A O 1
ATOM 793 N N . LEU A 1 95 ? -6.238 2.477 30.456 1.00 93.19 95 LEU A N 1
ATOM 794 C CA . LEU A 1 95 ? -5.076 2.256 29.585 1.00 93.19 95 LEU A CA 1
ATOM 795 C C . LEU A 1 95 ? -4.355 3.556 29.172 1.00 93.19 95 LEU A C 1
ATOM 797 O O . LEU A 1 95 ? -3.288 3.498 28.560 1.00 93.19 95 LEU A O 1
ATOM 801 N N . GLY A 1 96 ? -4.925 4.724 29.480 1.00 94.19 96 GLY A N 1
ATOM 802 C CA . GLY A 1 96 ? -4.423 6.021 29.023 1.00 94.19 96 GLY A CA 1
ATOM 803 C C . GLY A 1 96 ? -4.553 6.214 27.510 1.00 94.19 96 GLY A C 1
ATOM 804 O O . GLY A 1 96 ? -3.649 6.774 26.893 1.00 94.19 96 GLY A O 1
ATOM 805 N N . ILE A 1 97 ? -5.639 5.705 26.922 1.00 94.25 97 ILE A N 1
ATOM 806 C CA . ILE A 1 97 ? -5.909 5.724 25.480 1.00 94.25 97 ILE A CA 1
ATOM 807 C C . ILE A 1 97 ? -7.004 6.736 25.159 1.00 94.25 97 ILE A C 1
ATOM 809 O O . ILE A 1 97 ? -8.003 6.823 25.871 1.00 94.25 97 ILE A O 1
ATOM 813 N N . THR A 1 98 ? -6.854 7.467 24.061 1.00 92.75 98 THR A N 1
ATOM 814 C CA . THR A 1 98 ? -7.845 8.436 23.577 1.00 92.75 98 THR A CA 1
ATOM 815 C C . THR A 1 98 ? -8.639 7.895 22.387 1.00 92.75 98 THR A C 1
ATOM 817 O O . THR A 1 98 ? -8.191 7.010 21.659 1.00 92.75 98 THR A O 1
ATOM 820 N N . GLU A 1 99 ? -9.863 8.395 22.194 1.00 90.75 99 GLU A N 1
ATOM 821 C CA . GLU A 1 99 ? -10.644 8.093 20.988 1.00 90.75 99 GLU A CA 1
ATOM 822 C C . GLU A 1 99 ? -10.069 8.837 19.777 1.00 90.75 99 GLU A C 1
ATOM 824 O O . GLU A 1 99 ? -9.729 10.014 19.880 1.00 90.75 99 GLU A O 1
ATOM 829 N N . ALA A 1 100 ? -10.011 8.171 18.620 1.00 90.56 100 ALA A N 1
ATOM 830 C CA . ALA A 1 100 ? -9.566 8.803 17.382 1.00 90.56 100 ALA A CA 1
ATOM 831 C C . ALA A 1 100 ? -10.517 9.922 16.935 1.00 90.56 100 ALA A C 1
ATOM 833 O O . ALA A 1 100 ? -11.717 9.706 16.726 1.00 90.56 100 ALA A O 1
ATOM 834 N N . THR A 1 101 ? -9.961 11.107 16.703 1.00 92.12 101 THR A N 1
ATOM 835 C CA . THR A 1 101 ? -10.682 12.267 16.173 1.00 92.12 101 THR A CA 1
ATOM 836 C C . THR A 1 101 ? -10.503 12.413 14.658 1.00 92.12 101 THR A C 1
ATOM 838 O O . THR A 1 101 ? -9.722 11.708 14.013 1.00 92.12 101 THR A O 1
ATOM 841 N N . VAL A 1 102 ? -11.248 13.340 14.044 1.00 91.31 102 VAL A N 1
ATOM 842 C CA . VAL A 1 102 ? -11.036 13.707 12.630 1.00 91.31 102 VAL A CA 1
ATOM 843 C C . VAL A 1 102 ? -9.643 14.312 12.430 1.00 91.31 102 VAL A C 1
ATOM 845 O O . VAL A 1 102 ? -8.959 13.937 11.483 1.00 91.31 102 VAL A O 1
ATOM 848 N N . LYS A 1 103 ? -9.188 15.146 13.374 1.00 92.94 103 LYS A N 1
ATOM 849 C CA . LYS A 1 103 ? -7.852 15.750 13.354 1.00 92.94 103 LYS A CA 1
ATOM 850 C C . LYS A 1 103 ? -6.745 14.695 13.405 1.00 92.94 103 LYS A C 1
ATOM 852 O O . LYS A 1 103 ? -5.755 14.810 12.693 1.00 92.94 103 LYS A O 1
ATOM 857 N N . ASP A 1 104 ? -6.926 13.632 14.189 1.00 93.38 104 ASP A N 1
ATOM 858 C CA . ASP A 1 104 ? -5.958 12.528 14.233 1.00 93.38 104 ASP A CA 1
ATOM 859 C C . ASP A 1 104 ? -5.878 11.790 12.897 1.00 93.38 104 ASP A C 1
ATOM 861 O O . ASP A 1 104 ? -4.791 11.423 12.462 1.00 93.38 104 ASP A O 1
ATOM 865 N N . ALA A 1 105 ? -7.012 11.613 12.212 1.00 91.75 105 ALA A N 1
ATOM 866 C CA . ALA A 1 105 ? -7.034 11.014 10.880 1.00 91.75 105 ALA A CA 1
ATOM 867 C C . ALA A 1 105 ? -6.324 11.896 9.836 1.00 91.75 105 ALA A C 1
ATOM 869 O O . ALA A 1 105 ? -5.602 11.375 8.986 1.00 91.75 105 ALA A O 1
ATOM 870 N N . GLU A 1 106 ? -6.489 13.218 9.905 1.00 93.00 106 GLU A N 1
ATOM 871 C CA . GLU A 1 106 ? -5.777 14.170 9.041 1.00 93.00 106 GLU A CA 1
ATOM 872 C C . GLU A 1 106 ? -4.268 14.144 9.304 1.00 93.00 106 GLU A C 1
ATOM 874 O O . GLU A 1 106 ? -3.487 13.958 8.371 1.00 93.00 106 GLU A O 1
ATOM 879 N N . ASN A 1 107 ? -3.861 14.220 10.574 1.00 94.62 107 ASN A N 1
ATOM 880 C CA . ASN A 1 107 ? -2.460 14.119 10.983 1.00 94.62 107 ASN A CA 1
ATOM 881 C C . ASN A 1 107 ? -1.833 12.789 10.547 1.00 94.62 107 ASN A C 1
ATOM 883 O O . ASN A 1 107 ? -0.697 12.759 10.077 1.00 94.62 107 ASN A O 1
ATOM 887 N N . LEU A 1 108 ? -2.577 11.686 10.679 1.00 94.75 108 LEU A N 1
ATOM 888 C CA . LEU A 1 108 ? -2.133 10.368 10.239 1.00 94.75 108 LEU A CA 1
ATOM 889 C C . LEU A 1 108 ? -1.978 10.306 8.717 1.00 94.75 108 LEU A C 1
ATOM 891 O O . LEU A 1 108 ? -1.024 9.703 8.243 1.00 94.75 108 LEU A O 1
ATOM 895 N N . THR A 1 109 ? -2.870 10.951 7.960 1.00 94.50 109 THR A N 1
ATOM 896 C CA . THR A 1 109 ? -2.774 11.028 6.493 1.00 94.50 109 THR A CA 1
ATOM 897 C C . THR A 1 109 ? -1.504 11.766 6.070 1.00 94.50 109 THR A C 1
ATOM 899 O O . THR A 1 109 ? -0.753 11.243 5.255 1.00 94.50 109 THR A O 1
ATOM 902 N N . VAL A 1 110 ? -1.235 12.940 6.657 1.00 94.44 110 VAL A N 1
ATOM 903 C CA . VAL A 1 110 ? -0.023 13.736 6.375 1.00 94.44 110 VAL A CA 1
ATOM 904 C C . VAL A 1 110 ? 1.242 12.969 6.757 1.00 94.44 110 VAL A C 1
ATOM 906 O O . VAL A 1 110 ? 2.217 12.946 6.011 1.00 94.44 110 VAL A O 1
ATOM 909 N N . TRP A 1 111 ? 1.230 12.292 7.908 1.00 95.38 111 TRP A N 1
ATOM 910 C CA . TRP A 1 111 ? 2.355 11.453 8.303 1.00 95.38 111 TRP A CA 1
ATOM 911 C C . TRP A 1 111 ? 2.558 10.294 7.322 1.00 95.38 111 TRP A C 1
ATOM 913 O O . TRP A 1 111 ? 3.678 10.100 6.861 1.00 95.38 111 TRP A O 1
ATOM 923 N N . LEU A 1 112 ? 1.499 9.568 6.949 1.00 94.75 112 LEU A N 1
ATOM 924 C CA . LEU A 1 112 ? 1.588 8.455 6.001 1.00 94.75 112 LEU A CA 1
ATOM 925 C C . LEU A 1 112 ? 2.100 8.899 4.633 1.00 94.75 112 LEU A C 1
ATOM 927 O O . LEU A 1 112 ? 2.891 8.171 4.049 1.00 94.75 112 LEU A O 1
ATOM 931 N N . GLU A 1 113 ? 1.712 10.084 4.157 1.00 92.56 113 GLU A N 1
ATOM 932 C CA . GLU A 1 113 ? 2.201 10.667 2.900 1.00 92.56 113 GLU A CA 1
ATOM 933 C C . GLU A 1 113 ? 3.738 10.732 2.863 1.00 92.56 113 GLU A C 1
ATOM 935 O O . GLU A 1 113 ? 4.351 10.310 1.884 1.00 92.56 113 GLU A O 1
ATOM 940 N N . SER A 1 114 ? 4.370 11.128 3.976 1.00 90.12 114 SER A N 1
ATOM 941 C CA . SER A 1 114 ? 5.838 11.139 4.124 1.00 90.12 114 SER A CA 1
ATOM 942 C C . SER A 1 114 ? 6.476 9.745 4.172 1.00 90.12 114 SER A C 1
ATOM 944 O O . SER A 1 114 ? 7.677 9.600 3.963 1.00 90.12 114 SER A O 1
ATOM 946 N N . GLN A 1 115 ? 5.685 8.713 4.472 1.00 89.00 115 GLN A N 1
ATOM 947 C CA . GLN A 1 115 ? 6.145 7.332 4.608 1.00 89.00 115 GLN A CA 1
ATOM 948 C C . GLN A 1 115 ? 5.880 6.489 3.354 1.00 89.00 115 GLN A C 1
ATOM 950 O O . GLN A 1 115 ? 6.423 5.392 3.245 1.00 89.00 115 GLN A O 1
ATOM 955 N N . VAL A 1 116 ? 5.078 6.971 2.393 1.00 85.12 116 VAL A N 1
ATOM 956 C CA . VAL A 1 116 ? 4.674 6.199 1.200 1.00 85.12 116 VAL A CA 1
ATOM 957 C C . VAL A 1 116 ? 5.878 5.622 0.451 1.00 85.12 116 VAL A C 1
ATOM 959 O O . VAL A 1 116 ? 5.854 4.453 0.064 1.00 85.12 116 VAL A O 1
ATOM 962 N N . LEU A 1 117 ? 6.940 6.417 0.293 1.00 80.62 117 LEU A N 1
ATOM 963 C CA . LEU A 1 117 ? 8.173 5.993 -0.372 1.00 80.62 117 LEU A CA 1
ATOM 964 C C . LEU A 1 117 ? 8.940 4.930 0.420 1.00 80.62 117 LEU A C 1
ATOM 966 O O . LEU A 1 117 ? 9.454 3.989 -0.176 1.00 80.62 117 LEU A O 1
ATOM 970 N N . ALA A 1 118 ? 8.982 5.044 1.750 1.00 79.62 118 ALA A N 1
ATOM 971 C CA . ALA A 1 118 ? 9.651 4.069 2.612 1.00 79.62 118 ALA A CA 1
ATOM 972 C C . ALA A 1 118 ? 8.986 2.681 2.545 1.00 79.62 118 ALA A C 1
ATOM 974 O O . ALA A 1 118 ? 9.656 1.665 2.725 1.00 79.62 118 ALA A O 1
ATOM 975 N N . TYR A 1 119 ? 7.684 2.640 2.245 1.00 82.75 119 TYR A N 1
ATOM 976 C CA . TYR A 1 119 ? 6.894 1.413 2.121 1.00 82.75 119 TYR A CA 1
ATOM 977 C C . TYR A 1 119 ? 6.530 1.049 0.671 1.00 82.75 119 TYR A C 1
ATOM 979 O O . TYR A 1 119 ? 5.659 0.206 0.455 1.00 82.75 119 TYR A O 1
ATOM 987 N N . ASP A 1 120 ? 7.187 1.651 -0.328 1.00 84.81 120 ASP A N 1
ATOM 988 C CA . ASP A 1 120 ? 7.024 1.329 -1.754 1.00 84.81 120 ASP A CA 1
ATOM 989 C C . ASP A 1 120 ? 5.551 1.329 -2.244 1.00 84.81 120 ASP A C 1
ATOM 991 O O . ASP A 1 120 ? 5.161 0.482 -3.048 1.00 84.81 120 ASP A O 1
ATOM 995 N N . LEU A 1 121 ? 4.711 2.246 -1.739 1.00 85.69 121 LEU A N 1
ATOM 996 C CA . LEU A 1 121 ? 3.264 2.341 -2.032 1.00 85.69 121 LEU A CA 1
ATOM 997 C C . LEU A 1 121 ? 2.429 1.102 -1.639 1.00 85.69 121 LEU A C 1
ATOM 999 O O . LEU A 1 121 ? 1.277 0.985 -2.061 1.00 85.69 121 LEU A O 1
ATOM 1003 N N . LYS A 1 122 ? 2.952 0.181 -0.820 1.00 90.31 122 LYS A N 1
ATOM 1004 C CA . LYS A 1 122 ? 2.217 -1.029 -0.416 1.00 90.31 122 LYS A CA 1
ATOM 1005 C C . LYS A 1 122 ? 1.143 -0.709 0.630 1.00 90.31 122 LYS A C 1
ATOM 1007 O O . LYS A 1 122 ? 1.499 -0.332 1.752 1.00 90.31 122 LYS A O 1
ATOM 1012 N N . PRO A 1 123 ? -0.157 -0.892 0.319 1.00 91.94 123 PRO A N 1
ATOM 1013 C CA . PRO A 1 123 ? -1.230 -0.565 1.252 1.00 91.94 123 PRO A CA 1
ATOM 1014 C C . PRO A 1 123 ? -1.139 -1.365 2.550 1.00 91.94 123 PRO A C 1
ATOM 1016 O O . PRO A 1 123 ? -1.276 -0.782 3.621 1.00 91.94 123 PRO A O 1
ATOM 1019 N N . GLU A 1 124 ? -0.830 -2.666 2.489 1.00 93.38 124 GLU A N 1
ATOM 1020 C CA . GLU A 1 124 ? -0.793 -3.512 3.688 1.00 93.38 124 GLU A CA 1
ATOM 1021 C C . GLU A 1 124 ? 0.314 -3.072 4.655 1.00 93.38 124 GLU A C 1
ATOM 1023 O O . GLU A 1 124 ? 0.111 -3.021 5.868 1.00 93.38 124 GLU A O 1
ATOM 1028 N N . SER A 1 125 ? 1.483 -2.702 4.123 1.00 93.19 125 SER A N 1
ATOM 1029 C CA . SER A 1 125 ? 2.598 -2.191 4.926 1.00 93.19 125 SER A CA 1
ATOM 1030 C C . SER A 1 125 ? 2.264 -0.842 5.568 1.00 93.19 125 SER A C 1
ATOM 1032 O O . SER A 1 125 ? 2.555 -0.632 6.746 1.00 93.19 125 SER A O 1
ATOM 1034 N N . LEU A 1 126 ? 1.589 0.048 4.834 1.00 93.94 126 LEU A N 1
ATOM 1035 C CA . LEU A 1 126 ? 1.134 1.338 5.356 1.00 93.94 126 LEU A CA 1
ATOM 1036 C C . LEU A 1 126 ? 0.035 1.187 6.417 1.00 93.94 126 LEU A C 1
ATOM 1038 O O . LEU A 1 126 ? 0.015 1.949 7.381 1.00 93.94 126 LEU A O 1
ATOM 1042 N N . GLU A 1 127 ? -0.852 0.198 6.294 1.00 94.94 127 GLU A N 1
ATOM 1043 C CA . GLU A 1 127 ? -1.852 -0.105 7.323 1.00 94.94 127 GLU A CA 1
ATOM 1044 C C . GLU A 1 127 ? -1.219 -0.578 8.635 1.00 94.94 127 GLU A C 1
ATOM 1046 O O . GLU A 1 127 ? -1.678 -0.192 9.715 1.00 94.94 127 GLU A O 1
ATOM 1051 N N . ILE A 1 128 ? -0.173 -1.405 8.558 1.00 93.00 128 ILE A N 1
ATOM 1052 C CA . ILE A 1 128 ? 0.587 -1.848 9.734 1.00 93.00 128 ILE A CA 1
ATOM 1053 C C . ILE A 1 128 ? 1.263 -0.638 10.388 1.00 93.00 128 ILE A C 1
ATOM 1055 O O . ILE A 1 128 ? 1.032 -0.379 11.570 1.00 93.00 128 ILE A O 1
ATOM 1059 N N . ALA A 1 129 ? 1.987 0.164 9.602 1.00 94.38 129 ALA A N 1
ATOM 1060 C CA . ALA A 1 129 ? 2.655 1.373 10.082 1.00 94.38 129 ALA A CA 1
ATOM 1061 C C . ALA A 1 129 ? 1.667 2.379 10.706 1.00 94.38 129 ALA A C 1
ATOM 1063 O O . ALA A 1 129 ? 1.950 2.987 11.741 1.00 94.38 129 ALA A O 1
ATOM 1064 N N . ALA A 1 130 ? 0.471 2.526 10.127 1.00 94.94 130 ALA A N 1
ATOM 1065 C CA . ALA A 1 130 ? -0.590 3.369 10.667 1.00 94.94 130 ALA A CA 1
ATOM 1066 C C . ALA A 1 130 ? -1.061 2.891 12.051 1.00 94.94 130 ALA A C 1
ATOM 1068 O O . ALA A 1 130 ? -1.199 3.698 12.974 1.00 94.94 130 ALA A O 1
ATOM 1069 N N . LYS A 1 131 ? -1.286 1.581 12.216 1.00 92.75 131 LYS A N 1
ATOM 1070 C CA . LYS A 1 131 ? -1.697 0.986 13.499 1.00 92.75 131 LYS A CA 1
ATOM 1071 C C . LYS A 1 131 ? -0.608 1.132 14.559 1.00 92.75 131 LYS A C 1
ATOM 1073 O O . LYS A 1 131 ? -0.914 1.489 15.696 1.00 92.75 131 LYS A O 1
ATOM 1078 N N . GLU A 1 132 ? 0.652 0.917 14.193 1.00 92.94 132 GLU A N 1
ATOM 1079 C CA . GLU A 1 132 ? 1.797 1.122 15.086 1.00 92.94 132 GLU A CA 1
ATOM 1080 C C . GLU A 1 132 ? 1.911 2.582 15.528 1.00 92.94 132 GLU A C 1
ATOM 1082 O O . GLU A 1 132 ? 2.019 2.865 16.723 1.00 92.94 132 GLU A O 1
ATOM 1087 N N . ARG A 1 133 ? 1.790 3.529 14.591 1.00 94.50 133 ARG A N 1
ATOM 1088 C CA . ARG A 1 133 ? 1.810 4.964 14.894 1.00 94.50 133 ARG A CA 1
ATOM 1089 C C . ARG A 1 133 ? 0.706 5.355 15.874 1.00 94.50 133 ARG A C 1
ATOM 1091 O O . ARG A 1 133 ? 0.980 6.064 16.840 1.00 94.50 133 ARG A O 1
ATOM 1098 N N . LEU A 1 134 ? -0.520 4.878 15.661 1.00 94.00 134 LEU A N 1
ATOM 1099 C CA . LEU A 1 134 ? -1.647 5.137 16.563 1.00 94.00 134 LEU A CA 1
ATOM 1100 C C . LEU A 1 134 ? -1.408 4.542 17.954 1.00 94.00 134 LEU A C 1
ATOM 1102 O O . LEU A 1 134 ? -1.654 5.214 18.956 1.00 94.00 134 LEU A O 1
ATOM 1106 N N . ARG A 1 135 ? -0.835 3.335 18.029 1.00 91.81 135 ARG A N 1
ATOM 1107 C CA . ARG A 1 135 ? -0.443 2.709 19.297 1.00 91.81 135 ARG A CA 1
ATOM 1108 C C . ARG A 1 135 ? 0.594 3.545 20.049 1.00 91.81 135 ARG A C 1
ATOM 1110 O O . ARG A 1 135 ? 0.437 3.753 21.250 1.00 91.81 135 ARG A O 1
ATOM 1117 N N . HIS A 1 136 ? 1.612 4.064 19.360 1.00 93.12 136 HIS A N 1
ATOM 1118 C CA . HIS A 1 136 ? 2.613 4.955 19.960 1.00 93.12 136 HIS A CA 1
ATOM 1119 C C . HIS A 1 136 ? 2.008 6.261 20.482 1.00 93.12 136 HIS A C 1
ATOM 1121 O O . HIS A 1 136 ? 2.407 6.743 21.540 1.00 93.12 136 HIS A O 1
ATOM 1127 N N . LEU A 1 137 ? 1.018 6.808 19.775 1.00 93.81 137 LEU A N 1
ATOM 1128 C CA . LEU A 1 137 ? 0.284 8.004 20.194 1.00 93.81 137 LEU A CA 1
ATOM 1129 C C . LEU A 1 137 ? -0.786 7.719 21.261 1.00 93.81 137 LEU A C 1
ATOM 1131 O O . LEU A 1 137 ? -1.441 8.650 21.720 1.00 93.81 137 LEU A O 1
ATOM 1135 N N . LYS A 1 138 ? -0.961 6.451 21.662 1.00 93.12 138 LYS A N 1
ATOM 1136 C CA . LYS A 1 138 ? -2.028 5.985 22.559 1.00 93.12 138 LYS A CA 1
ATOM 1137 C C . LYS A 1 138 ? -3.426 6.383 22.072 1.00 93.12 138 LYS A C 1
ATOM 1139 O O . LYS A 1 138 ? -4.299 6.721 22.865 1.00 93.12 138 LYS A O 1
ATOM 1144 N N . ILE A 1 139 ? -3.646 6.315 20.764 1.00 94.00 139 ILE A N 1
ATOM 1145 C CA . ILE A 1 139 ? -4.943 6.562 20.134 1.00 94.00 139 ILE A CA 1
ATOM 1146 C C . ILE A 1 139 ? -5.567 5.211 19.783 1.00 94.00 139 ILE A C 1
ATOM 1148 O O . ILE A 1 139 ? -4.906 4.344 19.208 1.00 94.00 139 ILE A O 1
ATOM 1152 N N . GLU A 1 140 ? -6.845 5.021 20.115 1.00 91.94 140 GLU A N 1
ATOM 1153 C CA . GLU A 1 140 ? -7.596 3.847 19.671 1.00 91.94 140 GLU A CA 1
ATOM 1154 C C . GLU A 1 140 ? -7.637 3.820 18.135 1.00 91.94 140 GLU A C 1
ATOM 1156 O O . GLU A 1 140 ? -8.096 4.792 17.525 1.00 91.94 140 GLU A O 1
ATOM 1161 N N . PRO A 1 141 ? -7.208 2.725 17.483 1.00 89.94 141 PRO A N 1
ATOM 1162 C CA . PRO A 1 141 ? -7.267 2.645 16.038 1.00 89.94 141 PRO A CA 1
ATOM 1163 C C . PRO A 1 141 ? -8.722 2.723 15.553 1.00 89.94 141 PRO A C 1
ATOM 1165 O O . PRO A 1 141 ? -9.601 2.067 16.120 1.00 89.94 141 PRO A O 1
ATOM 1168 N N . PRO A 1 142 ? -9.006 3.507 14.497 1.00 90.56 142 PRO A N 1
ATOM 1169 C CA . PRO A 1 142 ? -10.335 3.536 13.913 1.00 90.56 142 PRO A CA 1
ATOM 1170 C C . PRO A 1 142 ? -10.664 2.187 13.257 1.00 90.56 142 PRO A C 1
ATOM 1172 O O . PRO A 1 142 ? -9.839 1.275 13.194 1.00 90.56 142 PRO A O 1
ATOM 1175 N N . THR A 1 143 ? -11.891 2.054 12.747 1.00 89.31 143 THR A N 1
ATOM 1176 C CA . THR A 1 143 ? -12.319 0.825 12.063 1.00 89.31 143 THR A CA 1
ATOM 1177 C C . THR A 1 143 ? -11.362 0.460 10.918 1.00 89.31 143 THR A C 1
ATOM 1179 O O . THR A 1 143 ? -10.826 1.369 10.278 1.00 89.31 143 THR A O 1
ATOM 1182 N N . PRO A 1 144 ? -11.166 -0.838 10.610 1.00 89.12 144 PRO A N 1
ATOM 1183 C CA . PRO A 1 144 ? -10.284 -1.270 9.521 1.00 89.12 144 PRO A CA 1
ATOM 1184 C C . PRO A 1 144 ? -10.573 -0.553 8.195 1.00 89.12 144 PRO A C 1
ATOM 1186 O O . PRO A 1 144 ? -9.665 0.016 7.603 1.00 89.12 144 PRO A O 1
ATOM 1189 N N . GLU A 1 145 ? -11.849 -0.445 7.815 1.00 91.19 145 GLU A N 1
ATOM 1190 C CA . GLU A 1 145 ? -12.302 0.297 6.625 1.00 91.19 145 GLU A CA 1
ATOM 1191 C C . GLU A 1 145 ? -11.885 1.777 6.648 1.00 91.19 145 GLU A C 1
ATOM 1193 O O . GLU A 1 145 ? -11.555 2.380 5.625 1.00 91.19 145 GLU A O 1
ATOM 1198 N N . ARG A 1 146 ? -11.892 2.405 7.831 1.00 92.50 146 ARG A N 1
ATOM 1199 C CA . ARG A 1 146 ? -11.471 3.798 7.978 1.00 92.50 146 ARG A CA 1
ATOM 1200 C C . ARG A 1 146 ? -9.954 3.936 7.879 1.00 92.50 146 ARG A C 1
ATOM 1202 O O . ARG A 1 146 ? -9.516 4.932 7.311 1.00 92.50 146 ARG A O 1
ATOM 1209 N N . ILE A 1 147 ? -9.177 2.975 8.383 1.00 93.94 147 ILE A N 1
ATOM 1210 C CA . ILE A 1 147 ? -7.716 2.934 8.194 1.00 93.94 147 ILE A CA 1
ATOM 1211 C C . ILE A 1 147 ? -7.393 2.765 6.709 1.00 93.94 147 ILE A C 1
ATOM 1213 O O . ILE A 1 147 ? -6.647 3.572 6.164 1.00 93.94 147 ILE A O 1
ATOM 1217 N N . GLU A 1 148 ? -8.016 1.797 6.039 1.00 94.81 148 GLU A N 1
ATOM 1218 C CA . GLU A 1 148 ? -7.851 1.549 4.604 1.00 94.81 148 GLU A CA 1
ATOM 1219 C C . GLU A 1 148 ? -8.152 2.816 3.782 1.00 94.81 148 GLU A C 1
ATOM 1221 O O . GLU A 1 148 ? -7.390 3.202 2.894 1.00 94.81 148 GLU A O 1
ATOM 1226 N N . ARG A 1 149 ? -9.229 3.540 4.120 1.00 95.31 149 ARG A N 1
ATOM 1227 C CA . ARG A 1 149 ? -9.561 4.824 3.483 1.00 95.31 149 ARG A CA 1
ATOM 1228 C C . ARG A 1 149 ? -8.508 5.908 3.733 1.00 95.31 149 ARG A C 1
ATOM 1230 O O . ARG A 1 149 ? -8.211 6.670 2.816 1.00 95.31 149 ARG A O 1
ATOM 1237 N N . ILE A 1 150 ? -7.959 5.996 4.946 1.00 94.81 150 ILE A N 1
ATOM 1238 C CA . ILE A 1 150 ? -6.881 6.941 5.283 1.00 94.81 150 ILE A CA 1
ATOM 1239 C C . ILE A 1 150 ? -5.616 6.610 4.479 1.00 94.81 150 ILE A C 1
ATOM 1241 O O . ILE A 1 150 ? -5.048 7.501 3.853 1.00 94.81 150 ILE A O 1
ATOM 1245 N N . VAL A 1 151 ? -5.224 5.335 4.424 1.00 96.06 151 VAL A N 1
ATOM 1246 C CA . VAL A 1 151 ? -4.064 4.864 3.651 1.00 96.06 151 VAL A CA 1
ATOM 1247 C C . VAL A 1 151 ? -4.240 5.165 2.165 1.00 96.06 151 VAL A C 1
ATOM 1249 O O . VAL A 1 151 ? -3.365 5.779 1.559 1.00 96.06 151 VAL A O 1
ATOM 1252 N N . ARG A 1 152 ? -5.400 4.836 1.579 1.00 95.25 152 ARG A N 1
ATOM 1253 C CA . ARG A 1 152 ? -5.717 5.191 0.185 1.00 95.25 152 ARG A CA 1
ATOM 1254 C C . ARG A 1 152 ? -5.643 6.694 -0.063 1.00 95.25 152 ARG A C 1
ATOM 1256 O O . ARG A 1 152 ? -5.145 7.113 -1.102 1.00 95.25 152 ARG A O 1
ATOM 1263 N N . SER A 1 153 ? -6.129 7.507 0.876 1.00 95.38 153 SER A N 1
ATOM 1264 C CA . SER A 1 153 ? -6.048 8.965 0.765 1.00 95.38 153 SER A CA 1
ATOM 1265 C C . SER A 1 153 ? -4.602 9.460 0.791 1.00 95.38 153 SER A C 1
ATOM 1267 O O . SER A 1 153 ? -4.280 10.374 0.039 1.00 95.38 153 SER A O 1
ATOM 1269 N N . ALA A 1 154 ? -3.744 8.879 1.633 1.00 95.38 154 ALA A N 1
ATOM 1270 C CA . ALA A 1 154 ? -2.330 9.234 1.705 1.00 95.38 154 ALA A CA 1
ATOM 1271 C C . ALA A 1 154 ? -1.587 8.851 0.417 1.00 95.38 154 ALA A C 1
ATOM 1273 O O . ALA A 1 154 ? -0.882 9.684 -0.145 1.00 95.38 154 ALA A O 1
ATOM 1274 N N . ILE A 1 155 ? -1.813 7.636 -0.101 1.00 94.88 155 ILE A N 1
ATOM 1275 C CA . ILE A 1 155 ? -1.245 7.189 -1.384 1.00 94.88 155 ILE A CA 1
ATOM 1276 C C . ILE A 1 155 ? -1.701 8.112 -2.515 1.00 94.88 155 ILE A C 1
ATOM 1278 O O . ILE A 1 155 ? -0.873 8.564 -3.293 1.00 94.88 155 ILE A O 1
ATOM 1282 N N . ARG A 1 156 ? -2.996 8.441 -2.584 1.00 93.94 156 ARG A N 1
ATOM 1283 C CA . ARG A 1 156 ? -3.523 9.330 -3.625 1.00 93.94 156 ARG A CA 1
ATOM 1284 C C . ARG A 1 156 ? -2.908 10.727 -3.561 1.00 93.94 156 ARG A C 1
ATOM 1286 O O . ARG A 1 156 ? -2.509 11.242 -4.594 1.00 93.94 156 ARG A O 1
ATOM 1293 N N . ARG A 1 157 ? -2.800 11.325 -2.368 1.00 94.88 157 ARG A N 1
ATOM 1294 C CA . ARG A 1 157 ? -2.141 12.633 -2.194 1.00 94.88 157 ARG A CA 1
ATOM 1295 C C . ARG A 1 157 ? -0.685 12.591 -2.639 1.00 94.88 157 ARG A C 1
ATOM 1297 O O . ARG A 1 157 ? -0.254 13.480 -3.365 1.00 94.88 157 ARG A O 1
ATOM 1304 N N . PHE A 1 158 ? 0.027 11.529 -2.267 1.00 94.81 158 PHE A N 1
ATOM 1305 C CA . PHE A 1 158 ? 1.385 11.299 -2.735 1.00 94.81 158 PHE A CA 1
ATOM 1306 C C . PHE A 1 158 ? 1.447 11.180 -4.266 1.00 94.81 158 PHE A C 1
ATOM 1308 O O . PHE A 1 158 ? 2.267 11.853 -4.877 1.00 94.81 158 PHE A O 1
ATOM 1315 N N . GLU A 1 159 ? 0.592 10.365 -4.898 1.00 93.88 159 GLU A N 1
ATOM 1316 C CA . GLU A 1 159 ? 0.566 10.197 -6.359 1.00 93.88 159 GLU A CA 1
ATOM 1317 C C . GLU A 1 159 ? 0.240 11.518 -7.076 1.00 93.88 159 GLU A C 1
ATOM 1319 O O . GLU A 1 159 ? 0.907 11.855 -8.052 1.00 93.88 159 GLU A O 1
ATOM 1324 N N . ASP A 1 160 ? -0.734 12.286 -6.579 1.00 94.50 160 ASP A N 1
ATOM 1325 C CA . ASP A 1 160 ? -1.114 13.589 -7.135 1.00 94.50 160 ASP A CA 1
ATOM 1326 C C . ASP A 1 160 ? 0.051 14.593 -7.025 1.00 94.50 160 ASP A C 1
ATOM 1328 O O . ASP A 1 160 ? 0.409 15.239 -8.014 1.00 94.50 160 ASP A O 1
ATOM 1332 N N . ASN A 1 161 ? 0.693 14.681 -5.853 1.00 94.56 161 ASN A N 1
ATOM 1333 C CA . ASN A 1 161 ? 1.857 15.543 -5.636 1.00 94.56 161 ASN A CA 1
ATOM 1334 C C . ASN A 1 161 ? 3.058 15.107 -6.487 1.00 94.56 161 ASN A C 1
ATOM 1336 O O . ASN A 1 161 ? 3.703 15.941 -7.115 1.00 94.56 161 ASN A O 1
ATOM 1340 N N . PHE A 1 162 ? 3.330 13.804 -6.564 1.00 94.94 162 PHE A N 1
ATOM 1341 C CA . PHE A 1 162 ? 4.387 13.252 -7.405 1.00 94.94 162 PHE A CA 1
ATOM 1342 C C . PHE A 1 162 ? 4.152 13.599 -8.876 1.00 94.94 162 PHE A C 1
ATOM 1344 O O . PHE A 1 162 ? 5.056 14.102 -9.538 1.00 94.94 162 PHE A O 1
ATOM 1351 N N . CYS A 1 163 ? 2.921 13.428 -9.372 1.00 95.56 163 CYS A N 1
ATOM 1352 C CA . CYS A 1 163 ? 2.590 13.785 -10.747 1.00 95.56 163 CYS A CA 1
ATOM 1353 C C . CYS A 1 163 ? 2.784 15.280 -11.020 1.00 95.56 163 CYS A C 1
ATOM 1355 O O . CYS A 1 163 ? 3.332 15.664 -12.052 1.00 95.56 163 CYS A O 1
ATOM 1357 N N . HIS A 1 164 ? 2.361 16.124 -10.081 1.00 96.06 164 HIS A N 1
ATOM 1358 C CA . HIS A 1 164 ? 2.509 17.568 -10.187 1.00 96.06 164 HIS A CA 1
ATOM 1359 C C . HIS A 1 164 ? 3.983 18.000 -10.195 1.00 96.06 164 HIS A C 1
ATOM 1361 O O . HIS A 1 164 ? 4.407 18.703 -11.110 1.00 96.06 164 HIS A O 1
ATOM 1367 N N . VAL A 1 165 ? 4.780 17.539 -9.226 1.00 95.12 165 VAL A N 1
ATOM 1368 C CA . VAL A 1 165 ? 6.209 17.870 -9.106 1.00 95.12 165 VAL A CA 1
ATOM 1369 C C . VAL A 1 165 ? 7.000 17.381 -10.318 1.00 95.12 165 VAL A C 1
ATOM 1371 O O . VAL A 1 165 ? 7.822 18.128 -10.839 1.00 95.12 165 VAL A O 1
ATOM 1374 N N . THR A 1 166 ? 6.745 16.160 -10.803 1.00 95.88 166 THR A N 1
ATOM 1375 C CA . THR A 1 166 ? 7.408 15.648 -12.010 1.00 95.88 166 THR A CA 1
ATOM 1376 C C . THR A 1 166 ? 7.054 16.495 -13.226 1.00 95.88 166 THR A C 1
ATOM 1378 O O . THR A 1 166 ? 7.953 16.926 -13.937 1.00 95.88 166 THR A O 1
ATOM 1381 N N . ALA A 1 167 ? 5.769 16.775 -13.462 1.00 93.88 167 ALA A N 1
ATOM 1382 C CA . ALA A 1 167 ? 5.344 17.542 -14.630 1.00 93.88 167 ALA A CA 1
ATOM 1383 C C . ALA A 1 167 ? 5.882 18.984 -14.628 1.00 93.88 167 ALA A C 1
ATOM 1385 O O . ALA A 1 167 ? 6.215 19.501 -15.688 1.00 93.88 167 ALA A O 1
ATOM 1386 N N . GLN A 1 168 ? 6.023 19.616 -13.458 1.00 94.69 168 GLN A N 1
ATOM 1387 C CA . GLN A 1 168 ? 6.606 20.958 -13.333 1.00 94.69 168 GLN A CA 1
ATOM 1388 C C . GLN A 1 168 ? 8.091 21.032 -13.712 1.00 94.69 168 GLN A C 1
ATOM 1390 O O . GLN A 1 168 ? 8.575 22.108 -14.051 1.00 94.69 168 GLN A O 1
ATOM 1395 N N . GLN A 1 169 ? 8.816 19.913 -13.654 1.00 95.62 169 GLN A N 1
ATOM 1396 C CA . GLN A 1 169 ? 10.226 19.848 -14.046 1.00 95.62 169 GLN A CA 1
ATOM 1397 C C . GLN A 1 169 ? 10.421 19.611 -15.551 1.00 95.62 169 GLN A C 1
ATOM 1399 O O . GLN A 1 169 ? 11.546 19.697 -16.040 1.00 95.62 169 GLN A O 1
ATOM 1404 N N . LEU A 1 170 ? 9.355 19.292 -16.293 1.00 96.00 170 LEU A N 1
ATOM 1405 C CA . LEU A 1 170 ? 9.422 19.014 -17.726 1.00 96.00 170 LEU A CA 1
ATOM 1406 C C . LEU A 1 170 ? 9.190 20.298 -18.527 1.00 96.00 170 LEU A C 1
ATOM 1408 O O . LEU A 1 170 ? 8.240 21.040 -18.277 1.00 96.00 170 LEU A O 1
ATOM 1412 N N . SER A 1 171 ? 10.035 20.545 -19.529 1.00 96.00 171 SER A N 1
ATOM 1413 C CA . SER A 1 171 ? 9.796 21.630 -20.481 1.00 96.00 171 SER A CA 1
ATOM 1414 C C . SER A 1 171 ? 8.633 21.284 -21.422 1.00 96.00 171 SER A C 1
ATOM 1416 O O . SER A 1 171 ? 8.280 20.116 -21.613 1.00 96.00 171 SER A O 1
ATOM 1418 N N . SER A 1 172 ? 8.043 22.300 -22.056 1.00 94.94 172 SER A N 1
ATOM 1419 C CA . SER A 1 172 ? 6.998 22.102 -23.072 1.00 94.94 172 SER A CA 1
ATOM 1420 C C . SER A 1 172 ? 7.479 21.246 -24.248 1.00 94.94 172 SER A C 1
ATOM 1422 O O . SER A 1 172 ? 6.706 20.459 -24.798 1.00 94.94 172 SER A O 1
ATOM 1424 N N . GLU A 1 173 ? 8.759 21.360 -24.604 1.00 96.12 173 GLU A N 1
ATOM 1425 C CA . GLU A 1 173 ? 9.388 20.547 -25.640 1.00 96.12 173 GLU A CA 1
ATOM 1426 C C . GLU A 1 173 ? 9.415 19.067 -25.244 1.00 96.12 173 GLU A C 1
ATOM 1428 O O . GLU A 1 173 ? 8.958 18.220 -26.011 1.00 96.12 173 GLU A O 1
ATOM 1433 N N . VAL A 1 174 ? 9.856 18.752 -24.020 1.00 95.94 174 VAL A N 1
ATOM 1434 C CA . VAL A 1 174 ? 9.872 17.375 -23.504 1.00 95.94 174 VAL A CA 1
ATOM 1435 C C . VAL A 1 174 ? 8.459 16.793 -23.469 1.00 95.94 174 VAL A C 1
ATOM 1437 O O . VAL A 1 174 ? 8.245 15.674 -23.928 1.00 95.94 174 VAL A O 1
ATOM 1440 N N . CYS A 1 175 ? 7.469 17.554 -22.992 1.00 95.69 175 CYS A N 1
ATOM 1441 C CA . CYS A 1 175 ? 6.066 17.126 -22.990 1.00 95.69 175 CYS A CA 1
ATOM 1442 C C . CYS A 1 175 ? 5.551 16.806 -24.402 1.00 95.69 175 CYS A C 1
ATOM 1444 O O . CYS A 1 175 ? 4.878 15.794 -24.593 1.00 95.69 175 CYS A O 1
ATOM 1446 N N . THR A 1 176 ? 5.917 17.619 -25.396 1.00 95.19 176 THR A N 1
ATOM 1447 C CA . THR A 1 176 ? 5.548 17.388 -26.801 1.00 95.19 176 THR A CA 1
ATOM 1448 C C . THR A 1 176 ? 6.187 16.105 -27.333 1.00 95.19 176 THR A C 1
ATOM 1450 O O . THR A 1 176 ? 5.496 15.276 -27.922 1.00 95.19 176 THR A O 1
ATOM 1453 N N . LYS A 1 177 ? 7.483 15.894 -27.068 1.00 95.06 177 LYS A N 1
ATOM 1454 C CA . LYS A 1 177 ? 8.196 14.662 -27.443 1.00 95.06 177 LYS A CA 1
ATOM 1455 C C . LYS A 1 177 ? 7.585 13.422 -26.769 1.00 95.06 177 LYS A C 1
ATOM 1457 O O . LYS A 1 177 ? 7.457 12.379 -27.403 1.00 95.06 177 LYS A O 1
ATOM 1462 N N . LEU A 1 178 ? 7.165 13.525 -25.503 1.00 95.12 178 LEU A N 1
ATOM 1463 C CA . LEU A 1 178 ? 6.484 12.439 -24.783 1.00 95.12 178 LEU A CA 1
ATOM 1464 C C . LEU A 1 178 ? 5.116 12.112 -25.392 1.00 95.12 178 LEU A C 1
ATOM 1466 O O . LEU A 1 178 ? 4.782 10.936 -25.530 1.00 95.12 178 LEU A O 1
ATOM 1470 N N . ASP A 1 179 ? 4.338 13.122 -25.780 1.00 94.06 179 ASP A N 1
ATOM 1471 C CA . ASP A 1 179 ? 3.052 12.909 -26.448 1.00 94.06 179 ASP A CA 1
ATOM 1472 C C . ASP A 1 179 ? 3.233 12.248 -27.827 1.00 94.06 179 ASP A C 1
ATOM 1474 O O . ASP A 1 179 ? 2.510 11.301 -28.136 1.00 94.06 179 ASP A O 1
ATOM 1478 N N . GLN A 1 180 ? 4.267 12.629 -28.587 1.00 92.31 180 GLN A N 1
ATOM 1479 C CA . GLN A 1 180 ? 4.619 11.991 -29.866 1.00 92.31 180 GLN A CA 1
ATOM 1480 C C . GLN A 1 180 ? 4.934 10.492 -29.731 1.00 92.31 180 GLN A C 1
ATOM 1482 O O . GLN A 1 180 ? 4.680 9.726 -30.659 1.00 92.31 180 GLN A O 1
ATOM 1487 N N . LEU A 1 181 ? 5.423 10.021 -28.571 1.00 91.25 181 LEU A N 1
ATOM 1488 C CA . LEU A 1 181 ? 5.613 8.578 -28.337 1.00 91.25 181 LEU A CA 1
ATOM 1489 C C . LEU A 1 181 ? 4.294 7.798 -28.435 1.00 91.25 181 LEU A C 1
ATOM 1491 O O . LEU A 1 181 ? 4.284 6.606 -28.769 1.00 91.25 181 LEU A O 1
ATOM 1495 N N . LEU A 1 182 ? 3.187 8.455 -28.084 1.00 89.69 182 LEU A N 1
ATOM 1496 C CA . LEU A 1 182 ? 1.855 7.877 -28.120 1.00 89.69 182 LEU A CA 1
ATOM 1497 C C . LEU A 1 182 ? 1.218 7.971 -29.497 1.00 89.69 182 LEU A C 1
ATOM 1499 O O . LEU A 1 182 ? 0.222 7.278 -29.700 1.00 89.69 182 LEU A O 1
ATOM 1503 N N . ASP A 1 183 ? 1.732 8.778 -30.418 1.00 85.00 183 ASP A N 1
ATOM 1504 C CA . ASP A 1 183 ? 1.155 8.910 -31.749 1.00 85.00 183 ASP A CA 1
ATOM 1505 C C . ASP A 1 183 ? 1.362 7.630 -32.567 1.00 85.00 183 ASP A C 1
ATOM 1507 O O . ASP A 1 183 ? 2.383 6.941 -32.508 1.00 85.00 183 ASP A O 1
ATOM 1511 N N . THR A 1 184 ? 0.314 7.260 -33.293 1.00 68.00 184 THR A N 1
ATOM 1512 C CA . THR A 1 184 ? 0.375 6.230 -34.329 1.00 68.00 184 THR A CA 1
ATOM 1513 C C . THR A 1 184 ? 0.720 6.959 -35.611 1.00 68.00 184 THR A C 1
ATOM 1515 O O . THR A 1 184 ? -0.035 7.851 -35.995 1.00 68.00 184 THR A O 1
ATOM 1518 N N . THR A 1 185 ? 1.846 6.626 -36.237 1.00 56.69 185 THR A N 1
ATOM 1519 C CA . THR A 1 185 ? 2.220 7.200 -37.532 1.00 56.69 185 THR A CA 1
ATOM 1520 C C . THR A 1 185 ? 1.074 6.963 -38.520 1.00 56.69 185 THR A C 1
ATOM 1522 O O . THR A 1 185 ? 0.752 5.797 -38.761 1.00 56.69 185 THR A O 1
ATOM 1525 N N . PRO A 1 186 ? 0.415 8.008 -39.055 1.00 45.50 186 PRO A N 1
ATOM 1526 C CA . PRO A 1 186 ? -0.397 7.825 -40.244 1.00 45.50 186 PRO A CA 1
ATOM 1527 C C . PRO A 1 186 ? 0.567 7.486 -41.380 1.00 45.50 186 PRO A C 1
ATOM 1529 O O . PRO A 1 186 ? 1.610 8.131 -41.505 1.00 45.50 186 PRO A O 1
ATOM 1532 N N . ASP A 1 187 ? 0.253 6.457 -42.161 1.00 42.06 187 ASP A N 1
ATOM 1533 C CA . ASP A 1 187 ? 0.999 6.155 -43.375 1.00 42.06 187 ASP A CA 1
ATOM 1534 C C . ASP A 1 187 ? 1.045 7.428 -44.236 1.00 42.06 187 ASP A C 1
ATOM 1536 O O . ASP A 1 187 ? 0.021 7.931 -44.701 1.00 42.06 187 ASP A O 1
ATOM 1540 N N . THR A 1 188 ? 2.234 7.996 -44.426 1.00 42.59 188 THR A N 1
ATOM 1541 C CA . THR A 1 188 ? 2.499 8.753 -45.646 1.00 42.59 188 THR A CA 1
ATOM 1542 C C . THR A 1 188 ? 2.478 7.738 -46.769 1.00 42.59 188 THR A C 1
ATOM 1544 O O . THR A 1 188 ? 3.496 7.105 -47.000 1.00 42.59 188 THR A O 1
ATOM 1547 N N . ASP A 1 189 ? 1.338 7.589 -47.435 1.00 35.16 189 ASP A N 1
ATOM 1548 C CA . ASP A 1 189 ? 1.300 7.086 -48.801 1.00 35.16 189 ASP A CA 1
ATOM 1549 C C . ASP A 1 189 ? 0.072 7.631 -49.541 1.00 35.16 189 ASP A C 1
ATOM 1551 O O . ASP A 1 189 ? -1.051 7.145 -49.431 1.00 35.16 189 ASP A O 1
ATOM 1555 N N . ASN A 1 190 ? 0.332 8.644 -50.371 1.00 41.12 190 ASN A N 1
ATOM 1556 C CA . ASN A 1 190 ? -0.223 8.628 -51.716 1.00 41.12 190 ASN A CA 1
ATOM 1557 C C . ASN A 1 190 ? 0.405 7.425 -52.435 1.00 41.12 190 ASN A C 1
ATOM 1559 O O . ASN A 1 190 ? 1.459 7.558 -53.054 1.00 41.12 190 ASN A O 1
ATOM 1563 N N . SER A 1 191 ? -0.219 6.259 -52.359 1.00 37.31 191 SER A N 1
ATOM 1564 C CA . SER A 1 191 ? -0.119 5.272 -53.428 1.00 37.31 191 SER A CA 1
ATOM 1565 C C . SER A 1 191 ? -1.338 4.359 -53.395 1.00 37.31 191 SER A C 1
ATOM 1567 O O . SER A 1 191 ? -1.712 3.777 -52.381 1.00 37.31 191 SER A O 1
ATOM 1569 N N . GLU A 1 192 ? -2.020 4.369 -54.530 1.00 41.09 192 GLU A N 1
ATOM 1570 C CA . GLU A 1 192 ? -3.288 3.721 -54.802 1.00 41.09 192 GLU A CA 1
ATOM 1571 C C . GLU A 1 192 ? -3.165 2.189 -54.755 1.00 41.09 192 GLU A C 1
ATOM 1573 O O . GLU A 1 192 ? -2.157 1.611 -55.153 1.00 41.09 192 GLU A O 1
ATOM 1578 N N . GLU A 1 193 ? -4.254 1.566 -54.302 1.00 42.09 193 GLU A N 1
ATOM 1579 C CA . GLU A 1 193 ? -4.724 0.233 -54.692 1.00 42.09 193 GLU A CA 1
ATOM 1580 C C . GLU A 1 193 ? -3.759 -0.956 -54.539 1.00 42.09 193 GLU A C 1
ATOM 1582 O O . GLU A 1 193 ? -3.027 -1.354 -55.442 1.00 42.09 193 GLU A O 1
ATOM 1587 N N . SER A 1 194 ? -3.900 -1.662 -53.414 1.00 30.70 194 SER A N 1
ATOM 1588 C CA . SER A 1 194 ? -3.715 -3.116 -53.353 1.00 30.70 194 SER A CA 1
ATOM 1589 C C . SER A 1 194 ? -4.607 -3.700 -52.257 1.00 30.70 194 SER A C 1
ATOM 1591 O O . SER A 1 194 ? -4.274 -3.691 -51.070 1.00 30.70 194 SER A O 1
ATOM 1593 N N . GLU A 1 195 ? -5.777 -4.199 -52.659 1.00 38.34 195 GLU A N 1
ATOM 1594 C CA . GLU A 1 195 ? -6.591 -5.089 -51.834 1.00 38.34 195 GLU A CA 1
ATOM 1595 C C . GLU A 1 195 ? -5.763 -6.343 -51.494 1.00 38.34 195 GLU A C 1
ATOM 1597 O O . GLU A 1 195 ? -5.133 -6.929 -52.371 1.00 38.34 195 GLU A O 1
ATOM 1602 N N . HIS A 1 196 ? -5.781 -6.743 -50.215 1.00 36.06 196 HIS A N 1
ATOM 1603 C CA . HIS A 1 196 ? -5.055 -7.872 -49.595 1.00 36.06 196 HIS A CA 1
ATOM 1604 C C . HIS A 1 196 ? -3.753 -7.572 -48.823 1.00 36.06 196 HIS A C 1
ATOM 1606 O O . HIS A 1 196 ? -2.800 -8.339 -48.892 1.00 36.06 196 HIS A O 1
ATOM 1612 N N . THR A 1 197 ? -3.773 -6.581 -47.924 1.00 35.59 197 THR A N 1
ATOM 1613 C CA . THR A 1 197 ? -3.085 -6.693 -46.615 1.00 35.59 197 THR A CA 1
ATOM 1614 C C . THR A 1 197 ? -3.759 -5.776 -45.590 1.00 35.59 197 THR A C 1
ATOM 1616 O O . THR A 1 197 ? -4.064 -4.632 -45.894 1.00 35.59 197 THR A O 1
ATOM 1619 N N . ASN A 1 198 ? -4.047 -6.281 -44.385 1.00 33.59 198 ASN A N 1
ATOM 1620 C CA . ASN A 1 198 ? -4.761 -5.551 -43.324 1.00 33.59 198 ASN A CA 1
ATOM 1621 C C . ASN A 1 198 ? -4.130 -4.165 -43.017 1.00 33.59 198 ASN A C 1
ATOM 1623 O O . ASN A 1 198 ? -2.997 -4.134 -42.530 1.00 33.59 198 ASN A O 1
ATOM 1627 N N . PRO A 1 199 ? -4.850 -3.038 -43.182 1.00 39.59 199 PRO A N 1
ATOM 1628 C CA . PRO A 1 199 ? -4.287 -1.684 -43.070 1.00 39.59 199 PRO A CA 1
ATOM 1629 C C . PRO A 1 199 ? -4.258 -1.125 -41.628 1.00 39.59 199 PRO A C 1
ATOM 1631 O O . PRO A 1 199 ? -4.690 -0.003 -41.384 1.00 39.59 199 PRO A O 1
ATOM 1634 N N . HIS A 1 200 ? -3.801 -1.893 -40.626 1.00 41.50 200 HIS A N 1
ATOM 1635 C CA . HIS A 1 200 ? -3.935 -1.467 -39.214 1.00 41.50 200 HIS A CA 1
ATOM 1636 C C . HIS A 1 200 ? -2.800 -1.810 -38.235 1.00 41.50 200 HIS A C 1
ATOM 1638 O O . HIS A 1 200 ? -3.029 -1.776 -37.027 1.00 41.50 200 HIS A O 1
ATOM 1644 N N . ASN A 1 201 ? -1.579 -2.113 -38.681 1.00 49.66 201 ASN A N 1
ATOM 1645 C CA . ASN A 1 201 ? -0.568 -2.652 -37.758 1.00 49.66 201 ASN A CA 1
ATOM 1646 C C . ASN A 1 201 ? 0.794 -1.946 -37.754 1.00 49.66 201 ASN A C 1
ATOM 1648 O O . ASN A 1 201 ? 1.807 -2.594 -37.496 1.00 49.66 201 ASN A O 1
ATOM 1652 N N . THR A 1 202 ? 0.848 -0.632 -37.987 1.00 53.81 202 THR A N 1
ATOM 1653 C CA . THR A 1 202 ? 2.057 0.143 -37.670 1.00 53.81 202 THR A CA 1
ATOM 1654 C C . THR A 1 202 ? 2.132 0.356 -36.148 1.00 53.81 202 THR A C 1
ATOM 1656 O O . THR A 1 202 ? 1.252 0.989 -35.553 1.00 53.81 202 THR A O 1
ATOM 1659 N N . PRO A 1 203 ? 3.127 -0.233 -35.451 1.00 66.31 203 PRO A N 1
ATOM 1660 C CA . PRO A 1 203 ? 3.251 -0.070 -34.009 1.00 66.31 203 PRO A CA 1
ATOM 1661 C C . PRO A 1 203 ? 3.588 1.390 -33.691 1.00 66.31 203 PRO A C 1
ATOM 1663 O O . PRO A 1 203 ? 4.459 1.979 -34.327 1.00 66.31 203 PRO A O 1
ATOM 1666 N N . SER A 1 204 ? 2.935 1.973 -32.681 1.00 79.69 204 SER A N 1
ATOM 1667 C CA . SER A 1 204 ? 3.324 3.300 -32.191 1.00 79.69 204 SER A CA 1
ATOM 1668 C C . SER A 1 204 ? 4.787 3.297 -31.737 1.00 79.69 204 SER A C 1
ATOM 1670 O O . SER A 1 204 ? 5.324 2.252 -31.349 1.00 79.69 204 SER A O 1
ATOM 1672 N N . LEU A 1 205 ? 5.426 4.468 -31.697 1.00 84.44 205 LEU A N 1
ATOM 1673 C CA . LEU A 1 205 ? 6.814 4.581 -31.238 1.00 84.44 205 LEU A CA 1
ATOM 1674 C C . LEU A 1 205 ? 6.992 3.984 -29.828 1.00 84.44 205 LEU A C 1
ATOM 1676 O O . LEU A 1 205 ? 7.924 3.218 -29.580 1.00 84.44 205 LEU A O 1
ATOM 1680 N N . LEU A 1 206 ? 6.025 4.203 -28.928 1.00 88.06 206 LEU A N 1
ATOM 1681 C CA . LEU A 1 206 ? 5.996 3.549 -27.616 1.00 88.06 206 LEU A CA 1
ATOM 1682 C C . LEU A 1 206 ? 5.961 2.009 -27.694 1.00 88.06 206 LEU A C 1
ATOM 1684 O O . LEU A 1 206 ? 6.596 1.346 -26.875 1.00 88.06 206 LEU A O 1
ATOM 1688 N N . ALA A 1 207 ? 5.231 1.412 -28.640 1.00 86.31 207 ALA A N 1
ATOM 1689 C CA . ALA A 1 207 ? 5.180 -0.044 -28.789 1.00 86.31 207 ALA A CA 1
ATOM 1690 C C . ALA A 1 207 ? 6.544 -0.614 -29.215 1.00 86.31 207 ALA A C 1
ATOM 1692 O O . ALA A 1 207 ? 6.973 -1.641 -28.683 1.00 86.31 207 ALA A O 1
ATOM 1693 N N . VAL A 1 208 ? 7.273 0.100 -30.081 1.00 87.44 208 VAL A N 1
ATOM 1694 C CA . VAL A 1 208 ? 8.662 -0.235 -30.429 1.00 87.44 208 VAL A CA 1
ATOM 1695 C C . VAL A 1 208 ? 9.567 -0.156 -29.195 1.00 87.44 208 VAL A C 1
ATOM 1697 O O . VAL A 1 208 ? 10.329 -1.088 -28.938 1.00 87.44 208 VAL A O 1
ATOM 1700 N N . LEU A 1 209 ? 9.439 0.890 -28.375 1.00 88.75 209 LEU A N 1
ATOM 1701 C CA . LEU A 1 209 ? 10.231 1.069 -27.147 1.00 88.75 209 LEU A CA 1
ATOM 1702 C C . LEU A 1 209 ? 9.909 0.049 -26.041 1.00 88.75 209 LEU A C 1
ATOM 1704 O O . LEU A 1 209 ? 10.763 -0.270 -25.210 1.00 88.75 209 LEU A O 1
ATOM 1708 N N . LYS A 1 210 ? 8.685 -0.488 -26.012 1.00 88.62 210 LYS A N 1
ATOM 1709 C CA . LYS A 1 210 ? 8.303 -1.571 -25.093 1.00 88.62 210 LYS A CA 1
ATOM 1710 C C . LYS A 1 210 ? 8.956 -2.900 -25.467 1.00 88.62 210 LYS A C 1
ATOM 1712 O O . LYS A 1 210 ? 9.287 -3.665 -24.561 1.00 88.62 210 LYS A O 1
ATOM 1717 N N . SER A 1 211 ? 9.145 -3.158 -26.762 1.00 84.75 211 SER A N 1
ATOM 1718 C CA . SER A 1 211 ? 9.678 -4.428 -27.258 1.00 84.75 211 SER A CA 1
ATOM 1719 C C . SER A 1 211 ? 11.089 -4.715 -26.741 1.00 84.75 211 SER A C 1
ATOM 1721 O O . SER A 1 211 ? 11.949 -3.830 -26.686 1.00 84.75 211 SER A O 1
ATOM 1723 N N . ASP A 1 212 ? 11.325 -5.972 -26.377 1.00 77.31 212 ASP A N 1
ATOM 1724 C CA . ASP A 1 212 ? 12.655 -6.460 -26.034 1.00 77.31 212 ASP A CA 1
ATOM 1725 C C . ASP A 1 212 ? 13.486 -6.772 -27.284 1.00 77.31 212 ASP A C 1
ATOM 1727 O O . ASP A 1 212 ? 12.917 -7.014 -28.356 1.00 77.31 212 ASP A O 1
ATOM 1731 N N . PRO A 1 213 ? 14.828 -6.751 -27.167 1.00 70.00 213 PRO A N 1
ATOM 1732 C CA . PRO A 1 213 ? 15.706 -7.129 -28.262 1.00 70.00 213 PRO A CA 1
ATOM 1733 C C . PRO A 1 213 ? 15.354 -8.524 -28.780 1.00 70.00 213 PRO A C 1
ATOM 1735 O O . PRO A 1 213 ? 15.122 -9.457 -28.010 1.00 70.00 213 PRO A O 1
ATOM 1738 N N . GLY A 1 214 ? 15.314 -8.651 -30.106 1.00 68.12 214 GLY A N 1
ATOM 1739 C CA . GLY A 1 214 ? 15.133 -9.929 -30.782 1.00 68.12 214 GLY A CA 1
ATOM 1740 C C . GLY A 1 214 ? 16.364 -10.835 -30.652 1.00 68.12 214 GLY A C 1
ATOM 1741 O O . GLY A 1 214 ? 17.133 -10.777 -29.697 1.00 68.12 214 GLY A O 1
ATOM 1742 N N . ARG A 1 215 ? 16.580 -11.713 -31.638 1.00 71.06 215 ARG A N 1
ATOM 1743 C CA . ARG A 1 215 ? 17.712 -12.656 -31.617 1.00 71.06 215 ARG A CA 1
ATOM 1744 C C . ARG A 1 215 ? 19.060 -11.933 -31.499 1.00 71.06 215 ARG A C 1
ATOM 1746 O O . ARG A 1 215 ? 19.335 -10.992 -32.239 1.00 71.06 215 ARG A O 1
ATOM 1753 N N . LEU A 1 216 ? 19.925 -12.472 -30.639 1.00 71.81 216 LEU A N 1
ATOM 1754 C CA . LEU A 1 216 ? 21.280 -11.984 -30.379 1.00 71.81 216 LEU A CA 1
ATOM 1755 C C . LEU A 1 216 ? 22.097 -11.861 -31.679 1.00 71.81 216 LEU A C 1
ATOM 1757 O O . LEU A 1 216 ? 22.367 -12.853 -32.365 1.00 71.81 216 LEU A O 1
ATOM 1761 N N . GLY A 1 217 ? 22.509 -10.638 -32.016 1.00 77.25 217 GLY A N 1
ATOM 1762 C CA . GLY A 1 217 ? 23.292 -10.343 -33.215 1.00 77.25 217 GLY A CA 1
ATOM 1763 C C . GLY A 1 217 ? 23.507 -8.846 -33.441 1.00 77.25 217 GLY A C 1
ATOM 1764 O O . GLY A 1 217 ? 22.908 -8.017 -32.761 1.00 77.25 217 GLY A O 1
ATOM 1765 N N . MET A 1 218 ? 24.340 -8.504 -34.430 1.00 81.75 218 MET A N 1
ATOM 1766 C CA . MET A 1 218 ? 24.679 -7.113 -34.773 1.00 81.75 218 MET A CA 1
ATOM 1767 C C . MET A 1 218 ? 23.433 -6.260 -35.054 1.00 81.75 218 MET A C 1
ATOM 1769 O O . MET A 1 218 ? 23.337 -5.132 -34.589 1.00 81.75 218 MET A O 1
ATOM 1773 N N . ASN A 1 219 ? 22.440 -6.830 -35.740 1.00 84.56 219 ASN A N 1
ATOM 1774 C CA . ASN A 1 219 ? 21.186 -6.135 -36.040 1.00 84.56 219 ASN A CA 1
ATOM 1775 C C . ASN A 1 219 ? 20.404 -5.786 -34.765 1.00 84.56 219 ASN A C 1
ATOM 1777 O O . ASN A 1 219 ? 19.821 -4.711 -34.696 1.00 84.56 219 ASN A O 1
ATOM 1781 N N . SER A 1 220 ? 20.441 -6.655 -33.744 1.00 86.06 220 SER A N 1
ATOM 1782 C CA . SER A 1 220 ? 19.827 -6.370 -32.443 1.00 86.06 220 SER A CA 1
ATOM 1783 C C . SER A 1 220 ? 20.572 -5.265 -31.697 1.00 86.06 220 SER A C 1
ATOM 1785 O O . SER A 1 220 ? 19.941 -4.455 -31.029 1.00 86.06 220 SER A O 1
ATOM 1787 N N . LEU A 1 221 ? 21.903 -5.210 -31.808 1.00 87.00 221 LEU A N 1
ATOM 1788 C CA . LEU A 1 221 ? 22.697 -4.140 -31.203 1.00 87.00 221 LEU A CA 1
ATOM 1789 C C . LEU A 1 221 ? 22.374 -2.788 -31.851 1.00 87.00 221 LEU A C 1
ATOM 1791 O O . LEU A 1 221 ? 22.137 -1.818 -31.140 1.00 87.00 221 LEU A O 1
ATOM 1795 N N . ILE A 1 222 ? 22.294 -2.737 -33.185 1.0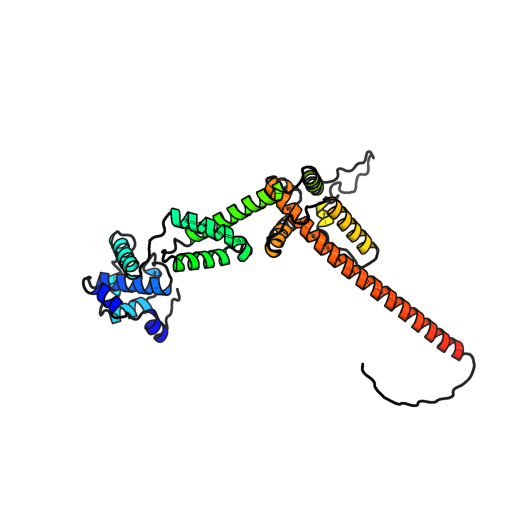0 88.69 222 ILE A N 1
ATOM 1796 C CA . ILE A 1 222 ? 21.931 -1.517 -33.923 1.00 88.69 222 ILE A CA 1
ATOM 1797 C C . ILE A 1 222 ? 20.502 -1.076 -33.574 1.00 88.69 222 ILE A C 1
ATOM 1799 O O . ILE A 1 222 ? 20.280 0.103 -33.306 1.00 88.69 222 ILE A O 1
ATOM 1803 N N . SER A 1 223 ? 19.537 -2.003 -33.517 1.00 88.94 223 SER A N 1
ATOM 1804 C CA . SER A 1 223 ? 18.153 -1.654 -33.176 1.00 88.94 223 SER A CA 1
ATOM 1805 C C . SER A 1 223 ? 18.004 -1.146 -31.740 1.00 88.94 223 SER A C 1
ATOM 1807 O O . SER A 1 223 ? 17.265 -0.194 -31.508 1.00 88.94 223 SER A O 1
ATOM 1809 N N . GLU A 1 224 ? 18.700 -1.747 -30.769 1.00 90.50 224 GLU A N 1
ATOM 1810 C CA . GLU A 1 224 ? 18.672 -1.270 -29.378 1.00 90.50 224 GLU A CA 1
ATOM 1811 C C . GLU A 1 224 ? 19.410 0.067 -29.216 1.00 90.50 224 GLU A C 1
ATOM 1813 O O . GLU A 1 224 ? 18.955 0.926 -28.462 1.00 90.50 224 GLU A O 1
ATOM 1818 N N . ALA A 1 225 ? 20.495 0.296 -29.965 1.00 91.44 225 ALA A N 1
ATOM 1819 C CA . ALA A 1 225 ? 21.184 1.585 -29.984 1.00 91.44 225 ALA A CA 1
ATOM 1820 C C . ALA A 1 225 ? 20.283 2.701 -30.539 1.00 91.44 225 ALA A C 1
ATOM 1822 O O . ALA A 1 225 ? 20.210 3.771 -29.939 1.00 91.44 225 ALA A O 1
ATOM 1823 N N . ALA A 1 226 ? 19.530 2.429 -31.611 1.00 91.56 226 ALA A N 1
ATOM 1824 C CA . ALA A 1 226 ? 18.559 3.373 -32.163 1.00 91.56 226 ALA A CA 1
ATOM 1825 C C . ALA A 1 226 ? 17.436 3.707 -31.160 1.00 91.56 226 ALA A C 1
ATOM 1827 O O . ALA A 1 226 ? 17.092 4.875 -30.990 1.00 91.56 226 ALA A O 1
ATOM 1828 N N . LYS A 1 227 ? 16.905 2.709 -30.432 1.00 92.50 227 LYS A N 1
ATOM 1829 C CA . LYS A 1 227 ? 15.933 2.947 -29.344 1.00 92.50 227 LYS A CA 1
ATOM 1830 C C . LYS A 1 227 ? 16.522 3.835 -28.244 1.00 92.50 227 LYS A C 1
ATOM 1832 O O . LYS A 1 227 ? 15.844 4.732 -27.747 1.00 92.50 227 LYS A O 1
ATOM 1837 N N . LEU A 1 228 ? 17.775 3.588 -27.850 1.00 93.56 228 LEU A N 1
ATOM 1838 C CA . LEU A 1 228 ? 18.453 4.390 -26.832 1.00 93.56 228 LEU A CA 1
ATOM 1839 C C . LEU A 1 228 ? 18.653 5.836 -27.290 1.00 93.56 228 LEU A C 1
ATOM 1841 O O . LEU A 1 228 ? 18.452 6.754 -26.499 1.00 93.56 228 LEU A O 1
ATOM 1845 N N . GLU A 1 229 ? 19.032 6.045 -28.549 1.00 94.00 229 GLU A N 1
ATOM 1846 C CA . GLU A 1 229 ? 19.184 7.378 -29.130 1.00 94.00 229 GLU A CA 1
ATOM 1847 C C . GLU A 1 229 ? 17.852 8.137 -29.139 1.00 94.00 229 GLU A C 1
ATOM 1849 O O . GLU A 1 229 ? 17.792 9.256 -28.631 1.00 94.00 229 GLU A O 1
ATOM 1854 N N . GLN A 1 230 ? 16.765 7.496 -29.584 1.00 91.88 230 GLN A N 1
ATOM 1855 C CA . GLN A 1 230 ? 15.414 8.070 -29.536 1.00 91.88 230 GLN A CA 1
ATOM 1856 C C . GLN A 1 230 ? 14.997 8.465 -28.113 1.00 91.88 230 GLN A C 1
ATOM 1858 O O . GLN A 1 230 ? 14.459 9.547 -27.896 1.00 91.88 230 GLN A O 1
ATOM 1863 N N . LEU A 1 231 ? 15.271 7.616 -27.118 1.00 93.81 231 LEU A N 1
ATOM 1864 C CA . LEU A 1 231 ? 14.966 7.934 -25.721 1.00 93.81 231 LEU A CA 1
ATOM 1865 C C . LEU A 1 231 ? 15.835 9.069 -25.169 1.00 93.81 231 LEU A C 1
ATOM 1867 O O . LEU A 1 231 ? 15.357 9.854 -24.355 1.00 93.81 231 LEU A O 1
ATOM 1871 N N . ARG A 1 232 ? 17.099 9.178 -25.593 1.00 93.88 232 ARG A N 1
ATOM 1872 C CA . ARG A 1 232 ? 17.996 10.269 -25.180 1.00 93.88 232 ARG A CA 1
ATOM 1873 C C . ARG A 1 232 ? 17.596 11.610 -25.792 1.00 93.88 232 ARG A C 1
ATOM 1875 O O . ARG A 1 232 ? 17.718 12.620 -25.110 1.00 93.88 232 ARG A O 1
ATOM 1882 N N . GLN A 1 233 ? 17.052 11.618 -27.011 1.00 94.31 233 GLN A N 1
ATOM 1883 C CA . GLN A 1 233 ? 16.509 12.820 -27.664 1.00 94.31 233 GLN A CA 1
ATOM 1884 C C . GLN A 1 233 ? 15.304 13.427 -26.926 1.00 94.31 233 GLN A C 1
ATOM 1886 O O . GLN A 1 233 ? 14.972 14.592 -27.156 1.00 94.31 233 GLN A O 1
ATOM 1891 N N . LEU A 1 234 ? 14.665 12.670 -26.020 1.00 93.38 234 LEU A N 1
ATOM 1892 C CA . LEU A 1 234 ? 13.649 13.205 -25.111 1.00 93.38 234 LEU A CA 1
ATOM 1893 C C . LEU A 1 234 ? 14.221 14.228 -24.129 1.00 93.38 234 LEU A C 1
ATOM 1895 O O . LEU A 1 234 ? 13.446 15.027 -23.624 1.00 93.38 234 LEU A O 1
ATOM 1899 N N . GLU A 1 235 ? 15.529 14.187 -23.840 1.00 94.06 235 GLU A N 1
ATOM 1900 C CA . GLU A 1 235 ? 16.220 15.142 -22.961 1.00 94.06 235 GLU A CA 1
ATOM 1901 C C . GLU A 1 235 ? 15.547 15.289 -21.585 1.00 94.06 235 GLU A C 1
ATOM 1903 O O . GLU A 1 235 ? 15.363 16.385 -21.055 1.00 94.06 235 GLU A O 1
ATOM 1908 N N . LEU A 1 236 ? 15.167 14.150 -20.992 1.00 94.00 236 LEU A N 1
ATOM 1909 C CA . LEU A 1 236 ? 14.621 14.125 -19.636 1.00 94.00 236 LEU A CA 1
ATOM 1910 C C . LEU A 1 236 ? 15.636 14.721 -18.639 1.00 94.00 236 LEU A C 1
ATOM 1912 O O . LEU A 1 236 ? 16.821 14.377 -18.708 1.00 94.00 236 LEU A O 1
ATOM 1916 N N . PRO A 1 237 ? 15.193 15.553 -17.674 1.00 94.19 237 PRO A N 1
ATOM 1917 C CA . PRO A 1 237 ? 16.075 16.079 -16.637 1.00 94.19 237 PRO A CA 1
ATOM 1918 C C . PRO A 1 237 ? 16.783 14.954 -15.871 1.00 94.19 237 PRO A C 1
ATOM 1920 O O . PRO A 1 237 ? 16.149 13.991 -15.439 1.00 94.19 237 PRO A O 1
ATOM 1923 N N . VAL A 1 238 ? 18.095 15.091 -15.651 1.00 88.56 238 VAL A N 1
ATOM 1924 C CA . VAL A 1 238 ? 18.921 14.051 -15.001 1.00 88.56 238 VAL A CA 1
ATOM 1925 C C . VAL A 1 238 ? 18.428 13.729 -13.584 1.00 88.56 238 VAL A C 1
ATOM 1927 O O . VAL A 1 238 ? 18.433 12.569 -13.177 1.00 88.56 238 VAL A O 1
ATOM 1930 N N . ASN A 1 239 ? 17.922 14.736 -12.868 1.00 91.38 239 ASN A N 1
ATOM 1931 C CA . ASN A 1 239 ? 17.460 14.614 -11.483 1.00 91.38 239 ASN A CA 1
ATOM 1932 C C . ASN A 1 239 ? 15.928 14.494 -11.362 1.00 91.38 239 ASN A C 1
ATOM 1934 O O . ASN A 1 239 ? 15.382 14.685 -10.278 1.00 91.38 239 ASN A O 1
ATOM 1938 N N . LEU A 1 240 ? 15.219 14.157 -12.450 1.00 93.62 240 LEU A N 1
ATOM 1939 C CA . LEU A 1 240 ? 13.747 14.149 -12.495 1.00 93.62 240 LEU A CA 1
ATOM 1940 C C . LEU A 1 240 ? 13.090 13.299 -11.389 1.00 93.62 240 LEU A C 1
ATOM 1942 O O . LEU A 1 240 ? 11.996 13.612 -10.920 1.00 93.62 240 LEU A O 1
ATOM 1946 N N . PHE A 1 241 ? 13.754 12.213 -10.988 1.00 94.94 241 PHE A N 1
ATOM 1947 C CA . PHE A 1 241 ? 13.277 11.268 -9.975 1.00 94.94 241 PHE A CA 1
ATOM 1948 C C . PHE A 1 241 ? 14.195 11.192 -8.747 1.00 94.94 241 PHE A C 1
ATOM 1950 O O . PHE A 1 241 ? 14.243 10.166 -8.065 1.00 94.94 241 PHE A O 1
ATOM 1957 N N . GLU A 1 242 ? 14.935 12.264 -8.456 1.00 91.19 242 GLU A N 1
ATOM 1958 C CA . GLU A 1 242 ? 15.766 12.347 -7.255 1.00 91.19 242 GLU A CA 1
ATOM 1959 C C . GLU A 1 242 ? 14.919 12.131 -5.984 1.00 91.19 242 GLU A C 1
ATOM 1961 O O . GLU A 1 242 ?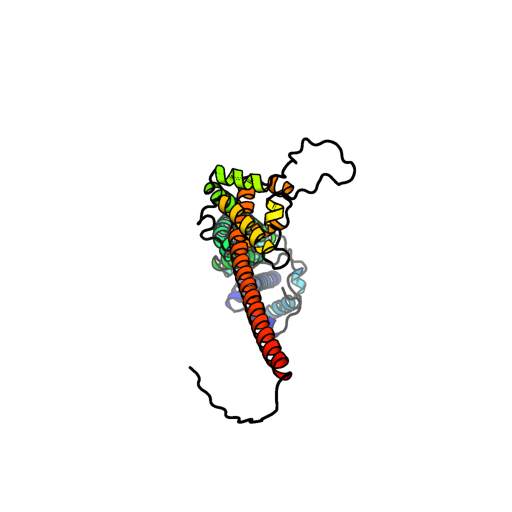 13.837 12.693 -5.824 1.00 91.19 242 GLU A O 1
ATOM 1966 N N . GLY A 1 243 ? 15.384 11.253 -5.089 1.00 89.00 243 GLY A N 1
ATOM 1967 C CA . GLY A 1 243 ? 14.663 10.889 -3.863 1.00 89.00 243 GLY A CA 1
ATOM 1968 C C . GLY A 1 243 ? 13.518 9.879 -4.038 1.00 89.00 243 GLY A C 1
ATOM 1969 O O . GLY A 1 243 ? 12.912 9.483 -3.042 1.00 89.00 243 GLY A O 1
ATOM 1970 N N . ILE A 1 244 ? 13.233 9.410 -5.258 1.00 92.56 244 ILE A N 1
ATOM 1971 C CA . ILE A 1 244 ? 12.207 8.389 -5.521 1.00 92.56 244 ILE A CA 1
ATOM 1972 C C . ILE A 1 244 ? 12.842 6.996 -5.580 1.00 92.56 244 ILE A C 1
ATOM 1974 O O . ILE A 1 244 ? 13.848 6.776 -6.253 1.00 92.56 244 ILE A O 1
ATOM 1978 N N . SER A 1 245 ? 12.244 6.017 -4.890 1.00 90.81 245 SER A N 1
ATOM 1979 C CA . SER A 1 245 ? 12.750 4.640 -4.915 1.00 90.81 245 SER A CA 1
ATOM 1980 C C . SER A 1 245 ? 12.528 3.998 -6.294 1.00 90.81 245 SER A C 1
ATOM 1982 O O . SER A 1 245 ? 11.473 4.158 -6.914 1.00 90.81 245 SER A O 1
ATOM 1984 N N . ASN A 1 246 ? 13.500 3.210 -6.771 1.00 91.19 246 ASN A N 1
ATOM 1985 C CA . ASN A 1 246 ? 13.381 2.504 -8.055 1.00 91.19 246 ASN A CA 1
ATOM 1986 C C . ASN A 1 246 ? 12.149 1.577 -8.080 1.00 91.19 246 ASN A C 1
ATOM 1988 O O . ASN A 1 246 ? 11.472 1.461 -9.094 1.00 91.19 246 ASN A O 1
ATOM 1992 N N . LYS A 1 247 ? 11.783 0.972 -6.943 1.00 91.81 247 LYS A N 1
ATOM 1993 C CA . LYS A 1 247 ? 10.585 0.124 -6.848 1.00 91.81 247 LYS A CA 1
ATOM 1994 C C . LYS A 1 247 ? 9.301 0.891 -7.168 1.00 91.81 247 LYS A C 1
ATOM 1996 O O . LYS A 1 247 ? 8.439 0.342 -7.847 1.00 91.81 247 LYS A O 1
ATOM 2001 N N . VAL A 1 248 ? 9.189 2.151 -6.741 1.00 92.81 248 VAL A N 1
ATOM 2002 C CA . VAL A 1 248 ? 8.057 3.009 -7.117 1.00 92.81 248 VAL A CA 1
ATOM 2003 C C . VAL A 1 248 ? 8.054 3.263 -8.620 1.00 92.81 248 VAL A C 1
ATOM 2005 O O . VAL A 1 248 ? 7.029 3.061 -9.266 1.00 92.81 248 VAL A O 1
ATOM 2008 N N . LEU A 1 249 ? 9.196 3.626 -9.208 1.00 94.69 249 LEU A N 1
ATOM 2009 C CA . LEU A 1 249 ? 9.294 3.851 -10.655 1.00 94.69 249 LEU A CA 1
ATOM 2010 C C . LEU A 1 249 ? 8.933 2.596 -11.462 1.00 94.69 249 LEU A C 1
ATOM 2012 O O . LEU A 1 249 ? 8.249 2.695 -12.482 1.00 94.69 249 LEU A O 1
ATOM 2016 N N . GLN A 1 250 ? 9.306 1.408 -10.978 1.00 94.44 250 GLN A N 1
ATOM 2017 C CA . GLN A 1 250 ? 8.927 0.137 -11.598 1.00 94.44 250 GLN A CA 1
ATOM 2018 C C . GLN A 1 250 ? 7.405 -0.067 -11.620 1.00 94.44 250 GLN A C 1
ATOM 2020 O O . GLN A 1 250 ? 6.885 -0.545 -12.625 1.00 94.44 250 GLN A O 1
ATOM 2025 N N . ILE A 1 251 ? 6.665 0.357 -10.586 1.00 93.25 251 ILE A N 1
ATOM 2026 C CA . ILE A 1 251 ? 5.188 0.324 -10.594 1.00 93.25 251 ILE A CA 1
ATOM 2027 C C . ILE A 1 251 ? 4.637 1.203 -11.728 1.00 93.25 251 ILE A C 1
ATOM 2029 O O . ILE A 1 251 ? 3.752 0.778 -12.472 1.00 93.25 251 ILE A O 1
ATOM 2033 N N . TYR A 1 252 ? 5.172 2.416 -11.903 1.00 94.50 252 TYR A N 1
ATOM 2034 C CA . TYR A 1 252 ? 4.748 3.328 -12.974 1.00 94.50 252 TYR A CA 1
ATOM 2035 C C . TYR A 1 252 ? 5.087 2.770 -14.361 1.00 94.50 252 TYR A C 1
ATOM 2037 O O . TYR A 1 252 ? 4.233 2.757 -15.248 1.00 94.50 252 TYR A O 1
ATOM 2045 N N . LYS A 1 253 ? 6.292 2.219 -14.532 1.00 94.56 253 LYS A N 1
ATOM 2046 C CA . LYS A 1 253 ? 6.699 1.533 -15.763 1.00 94.56 253 LYS A CA 1
ATOM 2047 C C . LYS A 1 253 ? 5.790 0.342 -16.080 1.00 94.56 253 LYS A C 1
ATOM 2049 O O . LYS A 1 253 ? 5.398 0.176 -17.232 1.00 94.56 253 LYS A O 1
ATOM 2054 N N . GLN A 1 254 ? 5.434 -0.477 -15.088 1.00 93.31 254 GLN A N 1
ATOM 2055 C CA . GLN A 1 254 ? 4.535 -1.623 -15.270 1.00 93.31 254 GLN A CA 1
ATOM 2056 C C . GLN A 1 254 ? 3.142 -1.189 -15.737 1.00 93.31 254 GLN A C 1
ATOM 2058 O O . GLN A 1 254 ? 2.592 -1.812 -16.644 1.00 93.31 254 GLN A O 1
ATOM 2063 N N . ARG A 1 255 ? 2.601 -0.090 -15.190 1.00 93.50 255 ARG A N 1
ATOM 2064 C CA . ARG A 1 255 ? 1.343 0.506 -15.677 1.00 93.50 255 ARG A CA 1
ATOM 2065 C C . ARG A 1 255 ? 1.454 0.875 -17.160 1.00 93.50 255 ARG A C 1
ATOM 2067 O O . ARG A 1 255 ? 0.622 0.450 -17.957 1.00 93.50 255 ARG A O 1
ATOM 2074 N N . VAL A 1 256 ? 2.533 1.561 -17.555 1.00 94.50 256 VAL A N 1
ATOM 2075 C CA . VAL A 1 256 ? 2.784 1.885 -18.971 1.00 94.50 256 VAL A CA 1
ATOM 2076 C C . VAL A 1 256 ? 2.917 0.631 -19.822 1.00 94.50 256 VAL A C 1
ATOM 2078 O O . VAL A 1 256 ? 2.378 0.611 -20.921 1.00 94.50 256 VAL A O 1
ATOM 2081 N N . ALA A 1 257 ? 3.604 -0.411 -19.353 1.00 90.44 257 ALA A N 1
ATOM 2082 C CA . ALA A 1 257 ? 3.816 -1.642 -20.111 1.00 90.44 257 ALA A CA 1
ATOM 2083 C C . ALA A 1 257 ? 2.492 -2.323 -20.496 1.00 90.44 257 ALA A C 1
ATOM 2085 O O . ALA A 1 257 ? 2.328 -2.696 -21.659 1.00 90.44 257 ALA A O 1
ATOM 2086 N N . VAL A 1 258 ? 1.548 -2.413 -19.553 1.00 91.00 258 VAL A N 1
ATOM 2087 C CA . VAL A 1 258 ? 0.249 -3.086 -19.729 1.00 91.00 258 VAL A CA 1
ATOM 2088 C C . VAL A 1 258 ? -0.745 -2.242 -20.531 1.00 91.00 258 VAL A C 1
ATOM 2090 O O . VAL A 1 258 ? -1.502 -2.781 -21.335 1.00 91.00 258 VAL A O 1
ATOM 2093 N N . GLU A 1 259 ? -0.754 -0.923 -20.339 1.00 89.88 259 GLU A N 1
ATOM 2094 C CA . GLU A 1 259 ? -1.741 -0.055 -20.981 1.00 89.88 259 GLU A CA 1
ATOM 2095 C C . GLU A 1 259 ? -1.412 0.221 -22.465 1.00 89.88 259 GLU A C 1
ATOM 2097 O O . GLU A 1 259 ? -0.264 0.544 -22.810 1.00 89.88 259 GLU A O 1
ATOM 2102 N N . PRO A 1 260 ? -2.398 0.134 -23.381 1.00 86.81 260 PRO A N 1
ATOM 2103 C CA . PRO A 1 260 ? -2.198 0.512 -24.775 1.00 86.81 260 PRO A CA 1
ATOM 2104 C C . PRO A 1 260 ? -2.092 2.044 -24.920 1.00 86.81 260 PRO A C 1
ATOM 2106 O O . PRO A 1 260 ? -2.664 2.779 -24.108 1.00 86.81 260 PRO A O 1
ATOM 2109 N N . PRO A 1 261 ? -1.445 2.558 -25.988 1.00 87.94 261 PRO A N 1
ATOM 2110 C CA . PRO A 1 261 ? -1.258 4.000 -26.192 1.00 87.94 261 PRO A CA 1
ATOM 2111 C C . PRO A 1 261 ? -2.551 4.823 -26.095 1.00 87.94 261 PRO A C 1
ATOM 2113 O O . PRO A 1 261 ? -2.550 5.920 -25.545 1.00 87.94 261 PRO A O 1
ATOM 2116 N N . ARG A 1 262 ? -3.682 4.275 -26.564 1.00 87.62 262 ARG A N 1
ATOM 2117 C CA . ARG A 1 262 ? -4.999 4.928 -26.485 1.00 87.62 262 ARG A CA 1
ATOM 2118 C C . ARG A 1 262 ? -5.442 5.224 -25.049 1.00 87.62 262 ARG A C 1
ATOM 2120 O O . ARG A 1 262 ? -5.976 6.304 -24.811 1.00 87.62 262 ARG A O 1
ATOM 2127 N N . GLU A 1 263 ? -5.251 4.289 -24.120 1.00 89.06 263 GLU A N 1
ATOM 2128 C CA . GLU A 1 263 ? -5.623 4.501 -22.713 1.00 89.06 263 GLU A CA 1
ATOM 2129 C C . GLU A 1 263 ? -4.640 5.456 -22.034 1.00 89.06 263 GLU A C 1
ATOM 2131 O O . GLU A 1 263 ? -5.065 6.358 -21.314 1.00 89.06 263 GLU A O 1
ATOM 2136 N N . LEU A 1 264 ? -3.350 5.374 -22.381 1.00 91.31 264 LEU A N 1
ATOM 2137 C CA . LEU A 1 264 ? -2.345 6.315 -21.886 1.00 91.31 264 LEU A CA 1
ATOM 2138 C C . LEU A 1 264 ? -2.671 7.773 -22.250 1.00 91.31 264 LEU A C 1
ATOM 2140 O O . LEU A 1 264 ? -2.495 8.666 -21.422 1.00 91.31 264 LEU A O 1
ATOM 2144 N N . ARG A 1 265 ? -3.214 8.020 -23.453 1.00 90.94 265 ARG A N 1
ATOM 2145 C CA . ARG A 1 265 ? -3.652 9.361 -23.886 1.00 90.94 265 ARG A CA 1
ATOM 2146 C C . ARG A 1 265 ? -4.821 9.917 -23.064 1.00 90.94 265 ARG A C 1
ATOM 2148 O O . ARG A 1 265 ? -4.933 11.137 -22.966 1.00 90.94 265 ARG A O 1
ATOM 2155 N N . ARG A 1 266 ? -5.677 9.059 -22.492 1.00 92.62 266 ARG A N 1
ATOM 2156 C CA . ARG A 1 266 ? -6.878 9.455 -21.728 1.00 92.62 266 ARG A CA 1
ATOM 2157 C C . ARG A 1 266 ? -6.582 9.892 -20.298 1.00 92.62 266 ARG A C 1
ATOM 2159 O O . ARG A 1 266 ? -7.446 10.510 -19.675 1.00 92.62 266 ARG A O 1
ATOM 2166 N N . HIS A 1 267 ? -5.401 9.579 -19.766 1.00 93.00 267 HIS A N 1
ATOM 2167 C CA . HIS A 1 267 ? -5.013 10.072 -18.447 1.00 93.00 267 HIS A CA 1
ATOM 2168 C C . HIS A 1 267 ? -4.912 11.603 -18.437 1.00 93.00 267 HIS A C 1
ATOM 2170 O O . HIS A 1 267 ? -4.539 12.204 -19.448 1.00 93.00 267 HIS A O 1
ATOM 2176 N N . PRO A 1 268 ? -5.172 12.247 -17.284 1.00 95.44 268 PRO A N 1
ATOM 2177 C CA . PRO A 1 268 ? -4.831 13.651 -17.085 1.00 95.44 268 PRO A CA 1
ATOM 2178 C C . PRO A 1 268 ? -3.361 13.917 -17.426 1.00 95.44 268 PRO A C 1
ATOM 2180 O O . PRO A 1 268 ? -2.503 13.086 -17.121 1.00 95.44 268 PRO A O 1
ATOM 2183 N N . GLN A 1 269 ? -3.069 15.087 -18.001 1.00 95.00 269 GLN A N 1
ATOM 2184 C CA . GLN A 1 269 ? -1.738 15.447 -18.511 1.00 95.00 269 GLN A CA 1
ATOM 2185 C C . GLN A 1 269 ? -0.614 15.174 -17.502 1.00 95.00 269 GLN A C 1
ATOM 2187 O O . GLN A 1 269 ? 0.334 14.470 -17.832 1.00 95.00 269 GLN A O 1
ATOM 2192 N N . LEU A 1 270 ? -0.762 15.636 -16.253 1.00 96.31 270 LEU A N 1
ATOM 2193 C CA . LEU A 1 270 ? 0.245 15.439 -15.200 1.00 96.31 270 LEU A CA 1
ATOM 2194 C C . LEU A 1 270 ? 0.578 13.953 -15.006 1.00 96.31 270 LEU A C 1
ATOM 2196 O O . LEU A 1 270 ? 1.738 13.556 -15.030 1.00 96.31 270 LEU A O 1
ATOM 2200 N N . ARG A 1 271 ? -0.455 13.111 -14.891 1.00 95.69 271 ARG A N 1
ATOM 2201 C CA . ARG A 1 271 ? -0.294 11.666 -14.706 1.00 95.69 271 ARG A CA 1
ATOM 2202 C C . ARG A 1 271 ? 0.313 11.001 -15.937 1.00 95.69 271 ARG A C 1
ATOM 2204 O O . ARG A 1 271 ? 1.168 10.130 -15.794 1.00 95.69 271 ARG A O 1
ATOM 2211 N N . ARG A 1 272 ? -0.126 11.396 -17.135 1.00 96.25 272 ARG A N 1
ATOM 2212 C CA . ARG A 1 272 ? 0.402 10.881 -18.403 1.00 96.25 272 ARG A CA 1
ATOM 2213 C C . ARG A 1 272 ? 1.900 11.146 -18.517 1.00 96.25 272 ARG A C 1
ATOM 2215 O O . ARG A 1 272 ? 2.654 10.210 -18.770 1.00 96.25 272 ARG A O 1
ATOM 2222 N N . TYR A 1 273 ? 2.331 12.381 -18.269 1.00 97.00 273 TYR A N 1
ATOM 2223 C CA . TYR A 1 273 ? 3.743 12.749 -18.342 1.00 97.00 273 TYR A CA 1
ATOM 2224 C C . TYR A 1 273 ? 4.577 12.012 -17.300 1.00 97.00 273 TYR A C 1
ATOM 2226 O O . TYR A 1 273 ? 5.610 11.456 -17.646 1.00 97.00 273 TYR A O 1
ATOM 2234 N N . THR A 1 274 ? 4.114 11.896 -16.056 1.00 97.06 274 THR A N 1
ATOM 2235 C CA . THR A 1 274 ? 4.841 11.135 -15.029 1.00 97.06 274 THR A CA 1
ATOM 2236 C C . THR A 1 274 ? 4.984 9.658 -15.382 1.00 97.06 274 THR A C 1
ATOM 2238 O O . THR A 1 274 ? 6.066 9.096 -15.224 1.00 97.06 274 THR A O 1
ATOM 2241 N N . LEU A 1 275 ? 3.925 9.028 -15.903 1.00 96.44 275 LEU A N 1
ATOM 2242 C CA . LEU A 1 275 ? 3.964 7.638 -16.367 1.00 96.44 275 LEU A CA 1
ATOM 2243 C C . LEU A 1 275 ? 4.991 7.446 -17.490 1.00 96.44 275 LEU A C 1
ATOM 2245 O O . LEU A 1 275 ? 5.853 6.572 -17.388 1.00 96.44 275 LEU A O 1
ATOM 2249 N N . LEU A 1 276 ? 4.913 8.266 -18.541 1.00 96.56 276 LEU A N 1
ATOM 2250 C CA . LEU A 1 276 ? 5.811 8.165 -19.691 1.00 96.56 276 LEU A CA 1
ATOM 2251 C C . LEU A 1 276 ? 7.257 8.492 -19.317 1.00 96.56 276 LEU A C 1
ATOM 2253 O O . LEU A 1 276 ? 8.156 7.742 -19.685 1.00 96.56 276 LEU A O 1
ATOM 2257 N N . SER A 1 277 ? 7.486 9.542 -18.529 1.00 96.88 277 SER A N 1
ATOM 2258 C CA . SER A 1 277 ? 8.821 9.905 -18.058 1.00 96.88 277 SER A CA 1
ATOM 2259 C C . SER A 1 277 ? 9.438 8.806 -17.197 1.00 96.88 277 SER A C 1
ATOM 2261 O O . SER A 1 277 ? 10.599 8.465 -17.404 1.00 96.88 277 SER A O 1
ATOM 2263 N N . ALA A 1 278 ? 8.677 8.198 -16.278 1.00 96.75 278 ALA A N 1
ATOM 2264 C CA . ALA A 1 278 ? 9.171 7.090 -15.456 1.00 96.75 278 ALA A CA 1
ATOM 2265 C C . ALA A 1 278 ? 9.515 5.862 -16.312 1.00 96.75 278 ALA A C 1
ATOM 2267 O O . ALA A 1 278 ? 10.551 5.228 -16.104 1.00 96.75 278 ALA A O 1
ATOM 2268 N N . PHE A 1 279 ? 8.676 5.549 -17.308 1.00 96.25 279 PHE A N 1
ATOM 2269 C CA . PHE A 1 279 ? 8.950 4.484 -18.270 1.00 96.25 279 PHE A CA 1
ATOM 2270 C C . PHE A 1 279 ? 10.237 4.752 -19.058 1.00 96.25 279 PHE A C 1
ATOM 2272 O O . PHE A 1 279 ? 11.118 3.896 -19.071 1.00 96.25 279 PHE A O 1
ATOM 2279 N N . CYS A 1 280 ? 10.366 5.927 -19.679 1.00 95.75 280 CYS A N 1
ATOM 2280 C CA . CYS A 1 280 ? 11.518 6.293 -20.501 1.00 95.75 280 CYS A CA 1
ATOM 2281 C C . CYS A 1 280 ? 12.811 6.343 -19.682 1.00 95.75 280 CYS A C 1
ATOM 2283 O O . CYS A 1 280 ? 13.823 5.796 -20.111 1.00 95.75 280 CYS A O 1
ATOM 2285 N N . TYR A 1 281 ? 12.764 6.920 -18.479 1.00 95.75 281 TYR A N 1
ATOM 2286 C CA . TYR A 1 281 ? 13.905 6.995 -17.567 1.00 95.75 281 TYR A CA 1
ATOM 2287 C C . TYR A 1 281 ? 14.460 5.608 -17.220 1.00 95.75 281 TYR A C 1
ATOM 2289 O O . TYR A 1 281 ? 15.656 5.361 -17.372 1.00 95.75 281 TYR A O 1
ATOM 2297 N N . LEU A 1 282 ? 13.590 4.668 -16.833 1.00 95.38 282 LEU A N 1
ATOM 2298 C CA . LEU A 1 282 ? 14.010 3.292 -16.563 1.00 95.38 282 LEU A CA 1
ATOM 2299 C C . LEU A 1 282 ? 14.431 2.557 -17.837 1.00 95.38 282 LEU A C 1
ATOM 2301 O O . LEU A 1 282 ? 15.393 1.790 -17.816 1.00 95.38 282 LEU A O 1
ATOM 2305 N N . ARG A 1 283 ? 13.760 2.805 -18.970 1.00 94.25 283 ARG A N 1
ATOM 2306 C CA . ARG A 1 283 ? 14.121 2.149 -20.231 1.00 94.25 283 ARG A CA 1
ATOM 2307 C C . ARG A 1 283 ? 15.488 2.563 -20.757 1.00 94.25 283 ARG A C 1
ATOM 2309 O O . ARG A 1 283 ? 16.165 1.709 -21.320 1.00 94.25 283 ARG A O 1
ATOM 2316 N N . ILE A 1 284 ? 15.914 3.809 -20.549 1.00 94.12 284 ILE A N 1
ATOM 2317 C CA . ILE A 1 284 ? 17.272 4.261 -20.891 1.00 94.12 284 ILE A CA 1
ATOM 2318 C C . ILE A 1 284 ? 18.313 3.413 -20.153 1.00 94.12 284 ILE A C 1
ATOM 2320 O O . ILE A 1 284 ? 19.259 2.933 -20.778 1.00 94.12 284 ILE A O 1
ATOM 2324 N N . GLN A 1 285 ? 18.123 3.195 -18.849 1.00 92.88 285 GLN A N 1
ATOM 2325 C CA . GLN A 1 285 ? 19.033 2.391 -18.026 1.00 92.88 285 GLN A CA 1
ATOM 2326 C C . GLN A 1 285 ? 19.049 0.931 -18.494 1.00 92.88 285 GLN A C 1
ATOM 2328 O O . GLN A 1 285 ? 20.103 0.393 -18.812 1.00 92.88 285 GLN A O 1
ATOM 2333 N N . GLU A 1 286 ? 17.874 0.328 -18.670 1.00 93.19 286 GLU A N 1
ATOM 2334 C CA . GLU A 1 286 ? 17.754 -1.072 -19.087 1.00 93.19 286 GLU A CA 1
ATOM 2335 C C . GLU A 1 286 ? 18.323 -1.346 -20.478 1.00 93.19 286 GLU A C 1
ATOM 2337 O O . GLU A 1 286 ? 18.934 -2.388 -20.697 1.00 93.19 286 GLU A O 1
ATOM 2342 N N . ILE A 1 287 ? 18.104 -0.446 -21.441 1.00 92.75 287 ILE A N 1
ATOM 2343 C CA . ILE A 1 287 ? 18.676 -0.596 -22.785 1.00 92.75 287 ILE A CA 1
ATOM 2344 C C . ILE A 1 287 ? 20.191 -0.408 -22.730 1.00 92.75 287 ILE A C 1
ATOM 2346 O O . ILE A 1 287 ? 20.910 -1.127 -23.417 1.00 92.75 287 ILE A O 1
ATOM 2350 N N . THR A 1 288 ? 20.690 0.501 -21.889 1.00 92.81 288 THR A N 1
ATOM 2351 C CA . THR A 1 288 ? 22.134 0.672 -21.686 1.00 92.81 288 THR A CA 1
ATOM 2352 C C . THR A 1 288 ? 22.762 -0.610 -21.135 1.00 92.81 288 THR A C 1
ATOM 2354 O O . THR A 1 288 ? 23.722 -1.108 -21.721 1.00 92.81 288 THR A O 1
ATOM 2357 N N . ASP A 1 289 ? 22.178 -1.201 -20.089 1.00 93.00 289 ASP A N 1
ATOM 2358 C CA . ASP A 1 289 ? 22.649 -2.466 -19.511 1.00 93.00 289 ASP A CA 1
ATOM 2359 C C . ASP A 1 289 ? 22.593 -3.611 -20.539 1.00 93.00 289 ASP A C 1
ATOM 2361 O O . ASP A 1 289 ? 23.561 -4.357 -20.712 1.00 93.00 289 ASP A O 1
ATOM 2365 N N . LYS A 1 290 ? 21.493 -3.706 -21.300 1.00 89.06 290 LYS A N 1
ATOM 2366 C CA . LYS A 1 290 ? 21.331 -4.698 -22.377 1.00 89.06 290 LYS A CA 1
ATOM 2367 C C . LYS A 1 290 ? 22.357 -4.519 -23.495 1.00 89.06 290 LYS A C 1
ATOM 2369 O O . LYS A 1 290 ? 22.883 -5.507 -23.999 1.00 89.06 290 LYS A O 1
ATOM 2374 N N . LEU A 1 291 ? 22.664 -3.288 -23.899 1.00 91.19 291 LEU A N 1
ATOM 2375 C CA . LEU A 1 291 ? 23.676 -3.014 -24.923 1.00 91.19 291 LEU A CA 1
ATOM 2376 C C . LEU A 1 291 ? 25.071 -3.448 -24.468 1.00 91.19 291 LEU A C 1
ATOM 2378 O O . LEU A 1 291 ? 25.809 -4.030 -25.265 1.00 91.19 291 LEU A O 1
ATOM 2382 N N . VAL A 1 292 ? 25.416 -3.216 -23.198 1.00 92.19 292 VAL A N 1
ATOM 2383 C CA . VAL A 1 292 ? 26.672 -3.705 -22.609 1.00 92.19 292 VAL A CA 1
ATOM 2384 C C . VAL A 1 292 ? 26.719 -5.233 -22.656 1.00 92.19 292 VAL A C 1
ATOM 2386 O O . VAL A 1 292 ? 27.714 -5.800 -23.109 1.00 92.19 292 VAL A O 1
ATOM 2389 N N . GLU A 1 293 ? 25.634 -5.908 -22.274 1.00 89.56 293 GLU A N 1
ATOM 2390 C CA . GLU A 1 293 ? 25.551 -7.369 -22.331 1.00 89.56 293 GLU A CA 1
ATOM 2391 C C . GLU A 1 293 ? 25.699 -7.906 -23.768 1.00 89.56 293 GLU A C 1
ATOM 2393 O O . GLU A 1 293 ? 26.508 -8.805 -24.019 1.00 89.56 293 GLU A O 1
ATOM 2398 N N . LEU A 1 294 ? 24.982 -7.322 -24.735 1.00 87.94 294 LEU A N 1
ATOM 2399 C CA . LEU A 1 294 ? 25.078 -7.689 -26.152 1.00 87.94 294 LEU A CA 1
ATOM 2400 C C . LEU A 1 294 ? 26.501 -7.506 -26.691 1.00 87.94 294 LEU A C 1
ATOM 2402 O O . LEU A 1 294 ? 27.003 -8.374 -27.409 1.00 87.94 294 LEU A O 1
ATOM 2406 N N . LEU A 1 295 ? 27.170 -6.407 -26.332 1.00 88.56 295 LEU A N 1
ATOM 2407 C CA . LEU A 1 295 ? 28.545 -6.140 -26.745 1.00 88.56 295 LEU A CA 1
ATOM 2408 C C . LEU A 1 295 ? 29.506 -7.198 -26.189 1.00 88.56 295 LEU A C 1
ATOM 2410 O O . LEU A 1 295 ? 30.305 -7.758 -26.944 1.00 88.56 295 LEU A O 1
ATOM 2414 N N . ILE A 1 296 ? 29.386 -7.528 -24.898 1.00 89.56 296 ILE A N 1
ATOM 2415 C CA . ILE A 1 296 ? 30.180 -8.583 -24.255 1.00 89.56 296 ILE A CA 1
ATOM 2416 C C . ILE A 1 296 ? 29.987 -9.912 -24.994 1.00 89.56 296 ILE A C 1
ATOM 2418 O O . ILE A 1 296 ? 30.968 -10.579 -25.334 1.00 89.56 296 ILE A O 1
ATOM 2422 N N . GLN A 1 297 ? 28.746 -10.298 -25.296 1.00 87.62 297 GLN A N 1
ATOM 2423 C CA . GLN A 1 297 ? 28.449 -11.552 -25.993 1.00 87.62 297 GLN A CA 1
ATOM 2424 C C . GLN A 1 297 ? 29.014 -11.586 -27.423 1.00 87.62 297 GLN A C 1
ATOM 2426 O O . GLN A 1 297 ? 29.549 -12.612 -27.859 1.00 87.62 297 GLN A O 1
ATOM 2431 N N . ILE A 1 298 ? 28.932 -10.473 -28.159 1.00 87.19 298 ILE A N 1
ATOM 2432 C CA . ILE A 1 298 ? 29.492 -10.361 -29.513 1.00 87.19 298 ILE A CA 1
ATOM 2433 C C . ILE A 1 298 ? 31.017 -10.518 -29.478 1.00 87.19 298 ILE A C 1
ATOM 2435 O O . ILE A 1 298 ? 31.553 -11.297 -30.269 1.00 87.19 298 ILE A O 1
ATOM 2439 N N . ILE A 1 299 ? 31.705 -9.860 -28.538 1.00 89.06 299 ILE A N 1
ATOM 2440 C CA . ILE A 1 299 ? 33.162 -9.977 -28.371 1.00 89.06 299 ILE A CA 1
ATOM 2441 C C . ILE A 1 299 ? 33.561 -11.434 -28.101 1.00 89.06 299 ILE A C 1
ATOM 2443 O O . ILE A 1 299 ? 34.437 -11.972 -28.781 1.00 89.06 299 ILE A O 1
ATOM 2447 N N . HIS A 1 300 ? 32.868 -12.118 -27.185 1.00 89.81 300 HIS A N 1
ATOM 2448 C CA . HIS A 1 300 ? 33.125 -13.534 -26.900 1.00 89.81 300 HIS A CA 1
ATOM 2449 C C . HIS A 1 300 ? 32.943 -14.419 -28.139 1.00 89.81 300 HIS A C 1
ATOM 2451 O O . HIS A 1 300 ? 33.759 -15.305 -28.402 1.00 89.81 300 HIS A O 1
ATOM 2457 N N . ARG A 1 301 ? 31.901 -14.173 -28.944 1.00 87.69 301 ARG A N 1
ATOM 2458 C CA . ARG A 1 301 ? 31.653 -14.934 -30.177 1.00 87.69 301 ARG A CA 1
ATOM 2459 C C . ARG A 1 301 ? 32.740 -14.705 -31.228 1.00 87.69 301 ARG A C 1
ATOM 2461 O O . ARG A 1 301 ? 33.090 -15.647 -31.943 1.00 87.69 301 ARG A O 1
ATOM 2468 N N . ILE A 1 302 ? 33.260 -13.482 -31.333 1.00 88.25 302 ILE A N 1
ATOM 2469 C CA . ILE A 1 302 ? 34.372 -13.149 -32.232 1.00 88.25 302 ILE A CA 1
ATOM 2470 C C . ILE A 1 302 ? 35.641 -13.884 -31.789 1.00 88.25 302 ILE A C 1
ATOM 2472 O O . ILE A 1 302 ? 36.236 -14.579 -32.613 1.00 88.25 302 ILE A O 1
ATOM 2476 N N . ASN A 1 303 ? 35.992 -13.828 -30.500 1.00 89.44 303 ASN A N 1
ATOM 2477 C CA . ASN A 1 303 ? 37.160 -14.526 -29.950 1.00 89.44 303 ASN A CA 1
ATOM 2478 C C . ASN A 1 303 ? 37.067 -16.042 -30.164 1.00 89.44 303 ASN A C 1
ATOM 2480 O O . ASN A 1 303 ? 37.971 -16.642 -30.742 1.00 89.44 303 ASN A O 1
ATOM 2484 N N . ALA A 1 304 ? 35.926 -16.653 -29.833 1.00 89.94 304 ALA A N 1
ATOM 2485 C CA . ALA A 1 304 ? 35.707 -18.083 -30.049 1.00 89.94 304 ALA A CA 1
ATOM 2486 C C . ALA A 1 304 ? 35.793 -18.477 -31.535 1.00 89.94 304 ALA A C 1
ATOM 2488 O O . ALA A 1 304 ? 36.255 -19.568 -31.874 1.00 89.94 304 ALA A O 1
ATOM 2489 N N . ARG A 1 305 ? 35.345 -17.612 -32.457 1.00 86.94 305 ARG A N 1
ATOM 2490 C CA . ARG A 1 305 ? 35.480 -17.857 -33.902 1.00 86.94 305 ARG A CA 1
ATOM 2491 C C . ARG A 1 305 ? 36.935 -17.749 -34.356 1.00 86.94 305 ARG A C 1
ATOM 2493 O O . ARG A 1 305 ? 37.345 -18.551 -35.192 1.00 86.94 305 ARG A O 1
ATOM 2500 N N . ALA A 1 306 ? 37.689 -16.791 -33.824 1.00 87.69 306 ALA A N 1
ATOM 2501 C CA . ALA A 1 306 ? 39.108 -16.628 -34.117 1.00 87.69 306 ALA A CA 1
ATOM 2502 C C . ALA A 1 306 ? 39.917 -17.840 -33.625 1.00 87.69 306 ALA A C 1
ATOM 2504 O O . ALA A 1 306 ? 40.641 -18.442 -34.414 1.00 87.69 306 ALA A O 1
ATOM 2505 N N . GLU A 1 307 ? 39.701 -18.289 -32.387 1.00 86.69 307 GLU A N 1
ATOM 2506 C CA . GLU A 1 307 ? 40.328 -19.498 -31.832 1.00 86.69 307 GLU A CA 1
ATOM 2507 C C . GLU A 1 307 ? 39.991 -20.752 -32.644 1.00 86.69 307 GLU A C 1
ATOM 2509 O O . GLU A 1 307 ? 40.875 -21.540 -32.986 1.00 86.69 307 GLU A O 1
ATOM 2514 N N . ARG A 1 308 ? 38.719 -20.932 -33.027 1.00 86.75 308 ARG A N 1
ATOM 2515 C CA . ARG A 1 308 ? 38.304 -22.050 -33.893 1.00 86.75 308 ARG A CA 1
ATOM 2516 C C . ARG A 1 308 ? 38.973 -22.003 -35.262 1.00 86.75 308 ARG A C 1
ATOM 2518 O O . ARG A 1 308 ? 39.289 -23.047 -35.821 1.00 86.75 308 ARG A O 1
ATOM 2525 N N . ARG A 1 309 ? 39.180 -20.807 -35.816 1.00 87.19 309 ARG A N 1
ATOM 2526 C CA . ARG A 1 309 ? 39.869 -20.641 -37.097 1.00 87.19 309 ARG A CA 1
ATOM 2527 C C . ARG A 1 309 ? 41.347 -21.008 -36.976 1.00 87.19 309 ARG A C 1
ATOM 2529 O O . ARG A 1 309 ? 41.810 -21.811 -37.773 1.00 87.19 309 ARG A O 1
ATOM 2536 N N . VAL A 1 310 ? 42.038 -20.511 -35.950 1.00 85.94 310 VAL A N 1
ATOM 2537 C CA . VAL A 1 310 ? 43.454 -20.829 -35.693 1.00 85.94 310 VAL A CA 1
ATOM 2538 C C . VAL A 1 310 ? 43.645 -22.319 -35.413 1.00 85.94 310 VAL A C 1
ATOM 2540 O O . VAL A 1 310 ? 44.522 -22.949 -35.988 1.00 85.94 310 VAL A O 1
ATOM 2543 N N . THR A 1 311 ? 42.802 -22.918 -34.571 1.00 82.12 311 THR A N 1
ATOM 2544 C CA . THR A 1 311 ? 42.854 -24.364 -34.294 1.00 82.12 311 THR A CA 1
ATOM 2545 C C . THR A 1 311 ? 42.577 -25.199 -35.539 1.00 82.12 311 THR A C 1
ATOM 2547 O O . THR A 1 311 ? 43.261 -26.197 -35.748 1.00 82.12 311 THR A O 1
ATOM 2550 N N . LYS A 1 312 ? 41.631 -24.789 -36.393 1.00 85.31 312 LYS A N 1
ATOM 2551 C CA . LYS A 1 312 ? 41.399 -25.441 -37.686 1.00 85.31 312 LYS A CA 1
ATOM 2552 C C . LYS A 1 312 ? 42.614 -25.316 -38.607 1.00 85.31 312 LYS A C 1
ATOM 2554 O O . LYS A 1 312 ? 43.062 -26.332 -39.113 1.00 85.31 312 LYS A O 1
ATOM 2559 N N . GLU A 1 313 ? 43.176 -24.122 -38.773 1.00 82.44 313 GLU A N 1
ATOM 2560 C CA . GLU A 1 313 ? 44.370 -23.900 -39.603 1.00 82.44 313 GLU A CA 1
ATOM 2561 C C . GLU A 1 313 ? 45.578 -24.706 -39.084 1.00 82.44 313 GLU A C 1
ATOM 2563 O O . GLU A 1 313 ? 46.274 -25.342 -39.869 1.00 82.44 313 GLU A O 1
ATOM 2568 N N . LEU A 1 314 ? 45.783 -24.789 -37.764 1.00 77.50 314 LEU A N 1
ATOM 2569 C CA . LEU A 1 314 ? 46.824 -25.630 -37.156 1.00 77.50 314 LEU A CA 1
ATOM 2570 C C . LEU A 1 314 ? 46.588 -27.132 -37.371 1.00 77.50 314 LEU A C 1
ATOM 2572 O O . LEU A 1 314 ? 47.544 -27.886 -37.561 1.00 77.50 314 LEU A O 1
ATOM 2576 N N . LEU A 1 315 ? 45.334 -27.589 -37.314 1.00 79.06 315 LEU A N 1
ATOM 2577 C CA . LEU A 1 315 ? 44.990 -28.975 -37.631 1.00 79.06 315 LEU A CA 1
ATOM 2578 C C . LEU A 1 315 ? 45.221 -29.255 -39.116 1.00 79.06 315 LEU A C 1
ATOM 2580 O O . LEU A 1 315 ? 45.856 -30.254 -39.433 1.00 79.06 315 LEU A O 1
ATOM 2584 N N . ASP A 1 316 ? 44.777 -28.371 -40.006 1.00 78.94 316 ASP A N 1
ATOM 2585 C CA . ASP A 1 316 ? 44.942 -28.506 -41.453 1.00 78.94 316 ASP A CA 1
ATOM 2586 C C . ASP A 1 316 ? 46.432 -28.518 -41.845 1.00 78.94 316 ASP A C 1
ATOM 2588 O O . ASP A 1 316 ? 46.831 -29.359 -42.646 1.00 78.94 316 ASP A O 1
ATOM 2592 N N . LEU A 1 317 ? 47.287 -27.700 -41.214 1.00 74.00 317 LEU A N 1
ATOM 2593 C CA . LEU A 1 317 ? 48.750 -27.779 -41.369 1.00 74.00 317 LEU A CA 1
ATOM 2594 C C . LEU A 1 317 ? 49.298 -29.136 -40.899 1.00 74.00 317 LEU A C 1
ATOM 2596 O O . LEU A 1 317 ? 50.032 -29.804 -41.623 1.00 74.00 317 LEU A O 1
ATOM 2600 N N . ARG A 1 318 ? 48.876 -29.604 -39.718 1.00 62.66 318 ARG A N 1
ATOM 2601 C CA . ARG A 1 318 ? 49.317 -30.889 -39.151 1.00 62.66 318 ARG A CA 1
ATOM 2602 C C . ARG A 1 318 ? 48.826 -32.106 -39.954 1.00 62.66 318 ARG A C 1
ATOM 2604 O O . ARG A 1 318 ? 49.469 -33.154 -39.920 1.00 62.66 318 ARG A O 1
ATOM 2611 N N . TYR A 1 319 ? 47.685 -32.016 -40.635 1.00 64.75 319 TYR A N 1
ATOM 2612 C CA . TYR A 1 319 ? 47.170 -33.074 -41.512 1.00 64.75 319 TYR A CA 1
ATOM 2613 C C . TYR A 1 319 ? 47.683 -32.951 -42.954 1.00 64.75 319 TYR A C 1
ATOM 2615 O O . TYR A 1 319 ? 47.836 -33.978 -43.609 1.00 64.75 319 TYR A O 1
ATOM 2623 N N . GLY A 1 320 ? 48.017 -31.745 -43.423 1.00 53.78 320 GLY A N 1
ATOM 2624 C CA . GLY A 1 320 ? 48.680 -31.499 -44.707 1.00 53.78 320 GLY A CA 1
ATOM 2625 C C . GLY A 1 320 ? 50.139 -31.963 -44.727 1.00 53.78 320 GLY A C 1
ATOM 2626 O O . GLY A 1 320 ? 50.589 -32.533 -45.717 1.00 53.78 320 GLY A O 1
ATOM 2627 N N . GLU A 1 321 ? 50.857 -31.838 -43.608 1.00 51.16 321 GLU A N 1
ATOM 2628 C CA . GLU A 1 321 ? 52.230 -32.352 -43.468 1.00 51.16 321 GLU A CA 1
ATOM 2629 C C . GLU A 1 321 ? 52.303 -33.886 -43.343 1.00 51.16 321 GLU A C 1
ATOM 2631 O O . GLU A 1 321 ? 53.340 -34.483 -43.625 1.00 51.16 321 GLU A O 1
ATOM 2636 N N . LYS A 1 322 ? 51.197 -34.578 -43.026 1.00 45.81 322 LYS A N 1
ATOM 2637 C CA . LYS A 1 322 ? 51.161 -36.056 -43.003 1.00 45.81 322 LYS A CA 1
ATOM 2638 C C . LYS A 1 322 ? 51.256 -36.711 -44.391 1.00 45.81 322 LYS A C 1
ATOM 2640 O O . LYS A 1 322 ? 51.290 -37.938 -44.468 1.00 45.81 322 LYS A O 1
ATOM 2645 N N . GLY A 1 323 ? 51.339 -35.924 -45.468 1.00 44.12 323 GLY A N 1
ATOM 2646 C CA . GLY A 1 323 ? 51.690 -36.397 -46.809 1.00 44.12 323 GLY A CA 1
ATOM 2647 C C . GLY A 1 323 ? 53.192 -36.607 -47.045 1.00 44.12 323 GLY A C 1
ATOM 2648 O O . GLY A 1 323 ? 53.543 -37.283 -48.009 1.00 44.12 323 GLY A O 1
ATOM 2649 N N . GLN A 1 324 ? 54.084 -36.092 -46.187 1.00 42.22 324 GLN A N 1
ATOM 2650 C CA . GLN A 1 324 ? 55.534 -36.277 -46.327 1.00 42.22 324 GLN A CA 1
ATOM 2651 C C . GLN A 1 324 ? 56.226 -36.523 -44.970 1.00 42.22 324 GLN A C 1
ATOM 2653 O O . GLN A 1 324 ? 56.673 -35.605 -44.295 1.00 42.22 324 GLN A O 1
ATOM 2658 N N . LEU A 1 325 ? 56.418 -37.823 -44.695 1.00 37.78 325 LEU A N 1
ATOM 2659 C CA . LEU A 1 325 ? 57.548 -38.446 -43.973 1.00 37.78 325 LEU A CA 1
ATOM 2660 C C . LEU A 1 325 ? 57.507 -38.541 -42.422 1.00 37.78 325 LEU A C 1
ATOM 2662 O O . LEU A 1 325 ? 56.707 -37.884 -41.763 1.00 37.78 325 LEU A O 1
ATOM 2666 N N . PRO A 1 326 ? 58.243 -39.525 -41.845 1.00 46.38 326 PRO A N 1
ATOM 2667 C CA . PRO A 1 326 ? 57.679 -40.475 -40.889 1.00 46.38 326 PRO A CA 1
ATOM 2668 C C . PRO A 1 326 ? 57.931 -40.149 -39.411 1.00 46.38 326 PRO A C 1
ATOM 2670 O O . PRO A 1 326 ? 58.799 -39.372 -39.033 1.00 46.38 326 PRO A O 1
ATOM 2673 N N . VAL A 1 327 ? 57.148 -40.848 -38.589 1.00 48.41 327 VAL A N 1
ATOM 2674 C CA . VAL A 1 327 ? 57.246 -41.064 -37.138 1.00 48.41 327 VAL A CA 1
ATOM 2675 C C . VAL A 1 327 ? 58.655 -40.893 -36.557 1.00 48.41 327 VAL A C 1
ATOM 2677 O O . VAL A 1 327 ? 59.515 -41.723 -36.826 1.00 48.41 327 VAL A O 1
ATOM 2680 N N . LEU A 1 328 ? 58.813 -39.971 -35.598 1.00 38.97 328 LEU A N 1
ATOM 2681 C CA . LEU A 1 328 ? 59.571 -40.241 -34.372 1.00 38.97 328 LEU A CA 1
ATOM 2682 C C . LEU A 1 328 ? 58.893 -39.619 -33.142 1.00 38.97 328 LEU A C 1
ATOM 2684 O O . LEU A 1 328 ? 58.551 -38.443 -33.073 1.00 38.97 328 LEU A O 1
ATOM 2688 N N . VAL A 1 329 ? 58.676 -40.499 -32.175 1.00 46.75 329 VAL A N 1
ATOM 2689 C CA . VAL A 1 329 ? 58.076 -40.305 -30.859 1.00 46.75 329 VAL A CA 1
ATOM 2690 C C . VAL A 1 329 ? 59.036 -39.557 -29.932 1.00 46.75 329 VAL A C 1
ATOM 2692 O O . VAL A 1 329 ? 60.210 -39.905 -29.866 1.00 46.75 329 VAL A O 1
ATOM 2695 N N . THR A 1 330 ? 58.527 -38.653 -29.088 1.00 38.06 330 THR A N 1
ATOM 2696 C CA . THR A 1 330 ? 58.875 -38.666 -27.651 1.00 38.06 330 THR A CA 1
ATOM 2697 C C . THR A 1 330 ? 57.848 -37.915 -26.804 1.00 38.06 330 THR A C 1
ATOM 2699 O O . THR A 1 330 ? 57.779 -36.692 -26.773 1.00 38.06 330 THR A O 1
ATOM 2702 N N . ARG A 1 331 ? 57.057 -38.694 -26.057 1.00 46.78 331 ARG A N 1
ATOM 2703 C CA . ARG A 1 331 ? 56.440 -38.255 -24.802 1.00 46.78 331 ARG A CA 1
ATOM 2704 C C . ARG A 1 331 ? 57.554 -37.961 -23.792 1.00 46.78 331 ARG A C 1
ATOM 2706 O O . ARG A 1 331 ? 58.363 -38.845 -23.521 1.00 46.78 331 ARG A O 1
ATOM 2713 N N . LYS A 1 332 ? 57.504 -36.804 -23.134 1.00 37.84 332 LYS A N 1
ATOM 2714 C CA . LYS A 1 332 ? 57.980 -36.657 -21.753 1.00 37.84 332 LYS A CA 1
ATOM 2715 C C . LYS A 1 332 ? 57.052 -35.704 -21.006 1.00 37.84 332 LYS A C 1
ATOM 2717 O O . LYS A 1 332 ? 56.987 -34.517 -21.299 1.00 37.84 332 LYS A O 1
ATOM 2722 N N . ASN A 1 333 ? 56.309 -36.280 -20.066 1.00 40.91 333 ASN A N 1
ATOM 2723 C CA . ASN A 1 333 ? 55.695 -35.571 -18.951 1.00 40.91 333 ASN A CA 1
ATOM 2724 C C . ASN A 1 333 ? 56.766 -34.738 -18.231 1.00 40.91 333 ASN A C 1
ATOM 2726 O O . ASN A 1 333 ? 57.858 -35.262 -18.030 1.00 40.91 333 ASN A O 1
ATOM 2730 N N . LEU A 1 334 ? 56.429 -33.545 -17.741 1.00 35.19 334 LEU A N 1
ATOM 2731 C CA . LEU A 1 334 ? 56.612 -33.227 -16.323 1.00 35.19 334 LEU A CA 1
ATOM 2732 C C . LEU A 1 334 ? 55.805 -31.978 -15.931 1.00 35.19 334 LEU A C 1
ATOM 2734 O O . LEU A 1 334 ? 55.887 -30.921 -16.544 1.00 35.19 334 LEU A O 1
ATOM 2738 N N . VAL A 1 335 ? 55.007 -32.187 -14.889 1.00 44.16 335 VAL A N 1
ATOM 2739 C CA . VAL A 1 335 ? 54.337 -31.235 -13.996 1.00 44.16 335 VAL A CA 1
ATOM 2740 C C . VAL A 1 335 ? 55.300 -30.143 -13.499 1.00 44.16 335 VAL A C 1
ATOM 2742 O O . VAL A 1 335 ? 56.494 -30.416 -13.428 1.00 44.16 335 VAL A O 1
ATOM 2745 N N . HIS A 1 336 ? 54.749 -28.968 -13.148 1.00 37.84 336 HIS A N 1
ATOM 2746 C CA . HIS A 1 336 ? 55.083 -27.975 -12.088 1.00 37.84 336 HIS A CA 1
ATOM 2747 C C . HIS A 1 336 ? 54.644 -26.597 -12.640 1.00 37.84 336 HIS A C 1
ATOM 2749 O O . HIS A 1 336 ? 55.234 -26.093 -13.582 1.00 37.84 336 HIS A O 1
ATOM 2755 N N . GLY A 1 337 ? 53.483 -26.038 -12.282 1.00 37.03 337 GLY A N 1
ATOM 2756 C CA . GLY A 1 337 ? 53.224 -25.406 -10.989 1.00 37.03 337 GLY A CA 1
ATOM 2757 C C . GLY A 1 337 ? 53.862 -24.013 -10.951 1.00 37.03 337 GLY A C 1
ATOM 2758 O O . GLY A 1 337 ? 55.078 -23.956 -10.915 1.00 37.03 337 GLY A O 1
ATOM 2759 N N . ILE A 1 338 ? 53.058 -22.938 -10.958 1.00 33.62 338 ILE A N 1
ATOM 2760 C CA . ILE A 1 338 ? 53.274 -21.667 -10.229 1.00 33.62 338 ILE A CA 1
ATOM 2761 C C . ILE A 1 338 ? 52.018 -20.788 -10.394 1.00 33.62 338 ILE A C 1
ATOM 2763 O O . ILE A 1 338 ? 51.664 -20.356 -11.488 1.00 33.62 338 ILE A O 1
ATOM 2767 N N . ARG A 1 339 ? 51.335 -20.585 -9.261 1.00 35.53 339 ARG A N 1
ATOM 2768 C CA . ARG A 1 339 ? 50.499 -19.418 -8.949 1.00 35.53 339 ARG A CA 1
ATOM 2769 C C . ARG A 1 339 ? 51.379 -18.168 -8.968 1.00 35.53 339 ARG A C 1
ATOM 2771 O O . ARG A 1 339 ? 52.413 -18.230 -8.311 1.00 35.53 339 ARG A O 1
ATOM 2778 N N . ILE A 1 340 ? 50.903 -17.062 -9.540 1.00 44.38 340 ILE A N 1
ATOM 2779 C CA . ILE A 1 340 ? 50.573 -15.818 -8.810 1.00 44.38 340 ILE A CA 1
ATOM 2780 C C . ILE A 1 340 ? 49.319 -15.248 -9.463 1.00 44.38 340 ILE A C 1
ATOM 2782 O O . ILE A 1 340 ? 49.305 -15.194 -10.713 1.00 44.38 340 ILE A O 1
#

Foldseek 3Di:
DDQDDDPVRCCVQLDDDPLLVVLQVPDDLLLSLLLSQQLSCCVVVVAGDQDPVVQHPVSLVSSCVVSVHDSCSCVPDDSPDPSVVVSNVSSLVVQVAAEDDPVNLVVLLVVLLVCCQVVLVDLVVSLVVSSVVNVVVRYRDDDPVSSSVSSVSSSVVNLVVLLVLLVVQADPLLLVLLLQQLDQDDDPDPDDDDPDDDPDDRARNVRLLLDDQDDQDPVSLVSLVVSLVSLVVSVRDPCSQPPHDLSNLVVLLVVSNPDHSVVLVVDDSSSSSSSSSSNSVVSNVVSVVVSVVSVVVVVVVVVVVVVVVVVVVVVCVVVVCVVDDDDDDDDDDDDDDDDD

Secondary structure (DSSP, 8-state):
--SS--HHHHHHHHPPPHHHHHTTTTS-HHHHHHHHHHHHHHHHHSS--SSGGGS-HHHHHHHHHHTT--GGGGTT--TTSHHHHHHHHHHHHHHT-BPPPHHHHHHHHHHHHHHTTTTTT-HHHHHHHHHHHHHHTTBPP--HHHHHHHHHHHHHHHHHHHHHHHHHTS-HHHHHHHHHHHPPPP---------SS-S-----HHHHHHSPP-SSSHHHHHHHHHHHHHHHTT---TTTTTT--HHHHHHHHHHHHHS-HHHHHHS-HHHHHHHHHHHHHHHHHHHHHHHHHHHHHHHHHHHHHHHHHHHHHHHHHHHHGGGS----------------

pLDDT: mean 85.13, std 16.59, range [30.7, 97.06]

InterPro domains:
  IPR025296 Domain of unknown function DUF4158 [PF13700] (4-154)

Radius of gyration: 35.76 Å; chains: 1; bounding box: 88×63×97 Å

Sequence (340 aa):
MKRNWQPEELIEHWTLIPTELDLLTRKTKTNRLVIALLLKYFQYVGHFPTSKAEIPRDVLCYVAQLLKVSPDKINSYNWRGRTIKAHRAIVRNFLGITEATVKDAENLTVWLESQVLAYDLKPESLEIAAKERLRHLKIEPPTPERIERIVRSAIRRFEDNFCHVTAQQLSSEVCTKLDQLLDTTPDTDNSEESEHTNPHNTPSLLAVLKSDPGRLGMNSLISEAAKLEQLRQLELPVNLFEGISNKVLQIYKQRVAVEPPRELRRHPQLRRYTLLSAFCYLRIQEITDKLVELLIQIIHRINARAERRVTKELLDLRYGEKGQLPVLVTRKNLVHGIRI

Organism: NCBI:txid423472